Protein AF-T1D900-F1 (afdb_monomer)

pLDDT: mean 92.75, std 4.75, range [73.81, 98.75]

Mean predicted aligned error: 6.77 Å

Sequence (323 aa):
EARSYVREQLISLSLGFILYETSRKAETRSGSEVVVAVIKDQWFIDYSRQDWKEESHALVDRMTFYPEYLKRIFHDAIDWLRQRPCARKRGLGTKLPMDSGWVIESLSDSTIYPAVYTNSPQLRDIFNAFGSLNFDLVDSIFSDSAYVVEAGLQNTVLEAKRQWNYWYGVDLRLTTSPHISNHLSFYIMNHAALFSGHKLPVSISISGTVTSRGAKIGKSKGNVVSLLNVVQRYSADIYRLFVAVGADIVTDLDWNEDDVGTNSRKIDQFMQVLDSFSPDDGKLTYIEEWFVSSFFSRLRSFISEMDQYGIRQAYISIFHEVL

Organism: NCBI:txid410659

Solvent-accessible surface area (backbone atoms only — not comparable to full-atom values): 1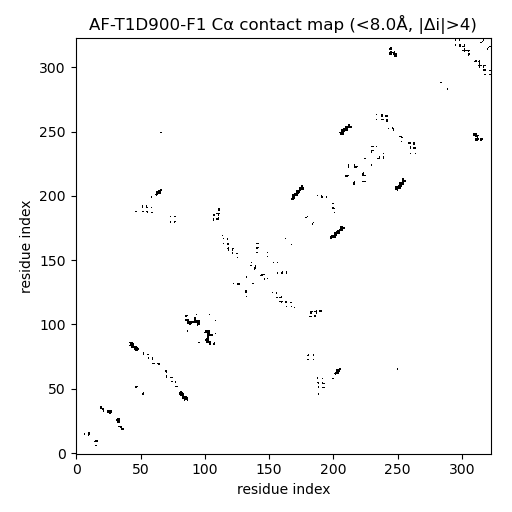8440 Å² total; per-residue (Å²): 110,71,69,60,53,54,52,52,52,30,43,75,70,67,75,46,79,92,80,75,72,66,96,59,97,47,64,44,100,87,72,44,79,61,78,71,77,90,72,82,90,71,51,61,47,66,53,55,45,63,72,57,46,53,46,28,47,60,47,54,73,72,34,47,44,41,60,62,74,48,52,62,54,50,52,51,38,49,69,70,39,43,73,38,77,35,45,35,81,73,82,86,65,56,58,33,90,92,45,73,77,26,26,37,31,81,67,62,72,62,40,64,52,70,61,50,64,47,25,45,68,39,54,47,52,51,25,72,73,65,78,46,80,58,65,66,59,55,44,26,46,75,65,77,46,91,62,92,65,58,84,93,44,43,68,46,51,52,49,28,29,50,32,34,65,71,65,49,28,48,63,71,46,77,48,49,71,89,36,48,81,42,47,49,44,45,23,47,39,54,38,47,76,73,43,59,79,69,52,35,66,39,27,42,34,40,35,37,54,71,28,37,78,87,34,81,58,35,77,93,71,71,53,62,79,54,67,70,58,46,33,75,74,60,36,62,64,46,50,50,49,41,49,33,57,59,27,34,58,66,40,59,32,67,48,52,73,69,59,43,54,52,53,43,53,53,51,54,52,50,49,52,51,58,74,70,58,75,94,74,93,66,82,74,49,73,69,52,50,50,47,53,53,50,49,54,52,27,50,54,48,22,54,58,25,48,79,69,56,31,39,18,61,15,38,41,41,52,53,61,71,71,97

Foldseek 3Di:
DVVVVVVVVCVVVVVDDDDDADPDFDADPVGHTDGDDDDPPFDWDFLVDPVLLVLLLVLLVQACEVVRVCSVVLNVLSNPDGIDRQWDQDDDACADPVHNSTHGDDLNVQQPCVLCVLQVVLQVVVCVVPVDDDPVLVCCLAPVDDDDDDPVNPVSSVSSNVSSVPPAQAAEAEEADVCSSTNVSSNSSVCSVRHDDSNRHHYYYHFAEEAEPPHRDDPVVVRDDDPVVVCVVQNPVLVVLQVLQQDFGHYYGYDDVVSSVVSSVLVVVVVVCVVPDDDDPDDDDPVRVVLVVQQVVLCVVLVVCVVVSVSNRSCCSNRVVND

Secondary structure (DSSP, 8-state):
-HHHHHHHHHHHTTS-------SS--B-TTSPBP-----TT--EEETT-HHHHHHHHHHHHHSEEESTTHHHHHHHHHHH--EEE-EESSSSSPEETTEEEEEE-TTTSSSSTHHHHHHHHHHHHHHHHHSS--HHHHHHHHS-------GGGHHHHHHHHHHHHHH-S-S-EEEEGGGIIIIIHHHHHHHHHH--GGGS--EEEEEPPEEETTEE--GGGT-PPPHHHHHHHH-HHHHHHHHHHH--TTSPEEE-HHHHHHHHHHHHHHHHHHHH-----SPPPHHHHHHHHHHHHHHHHHHHHHHTT-HHHHHIIIIIS--

Structure (mmCIF, N/CA/C/O backbone):
data_AF-T1D900-F1
#
_entry.id   AF-T1D900-F1
#
loop_
_atom_site.group_PDB
_atom_site.id
_atom_site.type_symbol
_atom_site.label_atom_id
_atom_site.label_alt_id
_atom_site.label_comp_id
_atom_site.label_asym_id
_atom_site.label_entity_id
_atom_site.label_seq_id
_atom_site.pdbx_PDB_ins_code
_atom_site.Cartn_x
_atom_site.Cartn_y
_atom_site.Cartn_z
_atom_site.occupancy
_atom_site.B_iso_or_equiv
_atom_site.auth_seq_id
_atom_site.auth_comp_id
_atom_site.auth_asym_id
_atom_site.auth_atom_id
_atom_site.pdbx_PDB_model_num
ATOM 1 N N . GLU A 1 1 ? -36.547 15.684 4.087 1.00 75.00 1 GLU A N 1
ATOM 2 C CA . GLU A 1 1 ? -37.007 16.208 5.394 1.00 75.00 1 GLU A CA 1
ATOM 3 C C . GLU A 1 1 ? -38.340 15.610 5.846 1.00 75.00 1 GLU A C 1
ATOM 5 O O . GLU A 1 1 ? -38.328 14.882 6.830 1.00 75.00 1 GLU A O 1
ATOM 10 N N . ALA A 1 2 ? -39.448 15.777 5.108 1.00 90.19 2 ALA A N 1
ATOM 11 C CA . ALA A 1 2 ? -40.766 15.242 5.505 1.00 90.19 2 ALA A CA 1
ATOM 12 C C . ALA A 1 2 ? -40.778 13.731 5.832 1.00 90.19 2 ALA A C 1
ATOM 14 O O . ALA A 1 2 ? -41.377 13.310 6.816 1.00 90.19 2 ALA A O 1
ATOM 15 N N . ARG A 1 3 ? -40.052 12.908 5.059 1.00 90.94 3 ARG A N 1
ATOM 16 C CA . ARG A 1 3 ? -39.929 11.460 5.315 1.00 90.94 3 ARG A CA 1
ATOM 17 C C . ARG A 1 3 ? -39.317 11.142 6.686 1.00 90.94 3 ARG A C 1
ATOM 19 O O . ARG A 1 3 ? -39.789 10.229 7.355 1.00 90.94 3 ARG A O 1
ATOM 26 N N . SER A 1 4 ? -38.272 11.866 7.090 1.00 89.69 4 SER A N 1
ATOM 27 C CA . SER A 1 4 ? -37.604 11.654 8.381 1.00 89.69 4 SER A CA 1
ATOM 28 C C . SER A 1 4 ? -38.506 12.078 9.537 1.00 89.69 4 SER A C 1
ATOM 30 O O . SER A 1 4 ? -38.641 11.331 10.501 1.00 89.69 4 SER A O 1
ATOM 32 N N . TYR A 1 5 ? -39.197 13.212 9.380 1.00 93.56 5 TYR A N 1
ATOM 33 C CA . TYR A 1 5 ? -40.149 13.726 10.364 1.00 93.56 5 TYR A CA 1
ATOM 34 C C . TYR A 1 5 ? -41.317 12.760 10.609 1.00 93.56 5 TYR A C 1
ATOM 36 O O . TYR A 1 5 ? -41.594 12.394 11.748 1.00 93.56 5 TYR A O 1
ATOM 44 N N . VAL A 1 6 ? -41.956 12.270 9.540 1.00 95.00 6 VAL A N 1
ATOM 45 C CA . VAL A 1 6 ? -43.062 11.300 9.648 1.00 95.00 6 VAL A CA 1
ATOM 46 C C . VAL A 1 6 ? -42.588 9.989 10.278 1.00 95.00 6 VAL A C 1
ATOM 48 O O . VAL A 1 6 ? -43.275 9.439 11.134 1.00 95.00 6 VAL A O 1
ATOM 51 N N . ARG A 1 7 ? -41.397 9.497 9.908 1.00 93.19 7 ARG A N 1
ATOM 52 C CA . ARG A 1 7 ? -40.797 8.305 10.531 1.00 93.19 7 ARG A CA 1
ATOM 53 C C . ARG A 1 7 ? -40.658 8.482 12.045 1.00 93.19 7 ARG A C 1
ATOM 55 O O . ARG A 1 7 ? -41.025 7.583 12.793 1.00 93.19 7 ARG A O 1
ATOM 62 N N . GLU A 1 8 ? -40.118 9.614 12.487 1.00 94.31 8 GLU A N 1
ATOM 63 C CA . GLU A 1 8 ? -39.902 9.901 13.910 1.00 94.31 8 GLU A CA 1
ATOM 64 C C . GLU A 1 8 ? -41.217 10.046 14.680 1.00 94.31 8 GLU A C 1
ATOM 66 O O . GLU A 1 8 ? -41.329 9.496 15.774 1.00 94.31 8 GLU A O 1
ATOM 71 N N . GLN A 1 9 ? -42.237 10.677 14.089 1.00 95.69 9 GLN A N 1
ATOM 72 C CA . GLN A 1 9 ? -43.580 10.734 14.674 1.00 95.69 9 GLN A CA 1
ATOM 73 C C . GLN A 1 9 ? -44.230 9.352 14.817 1.00 95.69 9 GLN A C 1
ATOM 75 O O . GLN A 1 9 ? -44.820 9.053 15.851 1.00 95.69 9 GLN A O 1
ATOM 80 N N . LEU A 1 10 ? -44.129 8.491 13.800 1.00 96.06 10 LEU A N 1
ATOM 81 C CA . LEU A 1 10 ? -44.707 7.144 13.864 1.00 96.06 10 LEU A CA 1
ATOM 82 C C . LEU A 1 10 ? -44.052 6.294 14.960 1.00 96.06 10 LEU A C 1
ATOM 84 O O . LEU A 1 10 ? -44.751 5.564 15.660 1.00 96.06 10 LEU A O 1
ATOM 88 N N . ILE A 1 11 ? -42.732 6.409 15.130 1.00 94.81 11 ILE A N 1
ATOM 89 C CA . ILE A 1 11 ? -41.999 5.708 16.191 1.00 94.81 11 ILE A CA 1
ATOM 90 C C . ILE A 1 11 ? -42.386 6.258 17.571 1.00 94.81 11 ILE A C 1
ATOM 92 O O . ILE A 1 11 ? -42.663 5.470 18.473 1.00 94.81 11 ILE A O 1
ATOM 96 N N . SER A 1 12 ? -42.445 7.584 17.751 1.00 95.25 12 SER A N 1
ATOM 97 C CA . SER A 1 12 ? -42.758 8.190 19.056 1.00 95.25 12 SER A CA 1
ATOM 98 C C . SER A 1 12 ? -44.187 7.902 19.521 1.00 95.25 12 SER A C 1
ATOM 100 O O . SER A 1 12 ? -44.417 7.698 20.711 1.00 95.25 12 SER A O 1
ATOM 102 N N . LEU A 1 13 ? -45.135 7.805 18.586 1.00 96.75 13 LEU A N 1
ATOM 103 C CA . LEU A 1 13 ? -46.521 7.414 18.854 1.00 96.75 13 LEU A CA 1
ATOM 104 C C . LEU A 1 13 ? -46.714 5.895 18.984 1.00 96.75 13 LEU A C 1
ATOM 106 O O . LEU A 1 13 ? -47.842 5.447 19.168 1.00 96.75 13 LEU A O 1
ATOM 110 N N . SER A 1 14 ? -45.648 5.092 18.883 1.00 94.56 14 SER A N 1
ATOM 111 C CA . SER A 1 14 ? -45.721 3.620 18.860 1.00 94.56 14 SER A CA 1
ATOM 112 C C . SER A 1 14 ? -46.627 3.059 17.748 1.00 94.56 14 SER A C 1
ATOM 114 O O . SER A 1 14 ? -47.147 1.951 17.859 1.00 94.56 14 SER A O 1
ATOM 116 N N . LEU A 1 15 ? -46.806 3.814 16.659 1.00 95.88 15 LEU A N 1
ATOM 117 C CA . LEU A 1 15 ? -47.575 3.424 15.468 1.00 95.88 15 LEU A CA 1
ATOM 118 C C . LEU A 1 15 ? -46.700 2.767 14.390 1.00 95.88 15 LEU A C 1
ATOM 120 O O . LEU A 1 15 ? -47.203 2.315 13.363 1.00 95.88 15 LEU A O 1
ATOM 124 N N . GLY A 1 16 ? -45.388 2.712 14.610 1.00 92.25 16 GLY A N 1
ATOM 125 C CA . GLY A 1 16 ? -44.434 2.035 13.745 1.00 92.25 16 GLY A CA 1
ATOM 126 C C . GLY A 1 16 ? -43.182 1.619 14.507 1.00 92.25 16 GLY A C 1
ATOM 127 O O . GLY A 1 16 ? -42.881 2.133 15.582 1.00 92.25 16 GLY A O 1
ATOM 128 N N . PHE A 1 17 ? -42.433 0.688 13.928 1.00 92.06 17 PHE A N 1
ATOM 129 C CA . PHE A 1 17 ? -41.140 0.246 14.439 1.00 92.06 17 PHE A CA 1
ATOM 130 C C . PHE A 1 17 ? -40.141 0.119 13.287 1.00 92.06 17 PHE A C 1
ATOM 132 O O . PHE A 1 17 ? -40.520 0.078 12.115 1.00 92.06 17 PHE A O 1
ATOM 139 N N . ILE A 1 18 ? -38.851 0.079 13.617 1.00 90.00 18 ILE A N 1
ATOM 140 C CA . ILE A 1 18 ? -37.798 -0.103 12.619 1.00 90.00 18 ILE A CA 1
ATOM 141 C C . ILE A 1 18 ? -37.623 -1.599 12.365 1.00 90.00 18 ILE A C 1
ATOM 143 O O . ILE A 1 18 ? -37.197 -2.339 13.250 1.00 90.00 18 ILE A O 1
ATOM 147 N N . LEU A 1 19 ? -37.930 -2.026 11.142 1.00 90.38 19 LEU A N 1
ATOM 148 C CA . LEU A 1 19 ? -37.567 -3.340 10.630 1.00 90.38 19 LEU A CA 1
ATOM 149 C C . LEU A 1 19 ? -36.280 -3.210 9.816 1.00 90.38 19 LEU A C 1
ATOM 151 O O . LEU A 1 19 ? -36.221 -2.433 8.861 1.00 90.38 19 LEU A O 1
ATOM 155 N N . TYR A 1 20 ? -35.258 -3.971 10.193 1.00 89.31 20 TYR A N 1
ATOM 156 C CA . TYR A 1 20 ? -34.030 -4.067 9.417 1.00 89.31 20 TYR A CA 1
ATOM 157 C C . TYR A 1 20 ? -34.096 -5.284 8.503 1.00 89.31 20 TYR A C 1
ATOM 159 O O . TYR A 1 20 ? -34.378 -6.386 8.961 1.00 89.31 20 TYR A O 1
ATOM 167 N N . GLU A 1 21 ? -33.792 -5.075 7.228 1.00 88.69 21 GLU A N 1
ATOM 168 C CA . GLU A 1 21 ? -33.750 -6.126 6.219 1.00 88.69 21 GLU A CA 1
ATOM 169 C C . GLU A 1 21 ? -32.535 -5.907 5.319 1.00 88.69 21 GLU A C 1
ATOM 171 O O . GLU A 1 21 ? -32.074 -4.778 5.107 1.00 88.69 21 GLU A O 1
ATOM 176 N N . THR A 1 22 ? -31.993 -7.001 4.804 1.00 85.50 22 THR A N 1
ATOM 177 C CA . THR A 1 22 ? -30.945 -6.966 3.795 1.00 85.50 22 THR A CA 1
ATOM 178 C C . THR A 1 22 ? -31.474 -6.316 2.515 1.00 85.50 22 THR A C 1
ATOM 180 O O . THR A 1 22 ? -32.571 -6.594 2.043 1.00 85.50 22 THR A O 1
ATOM 183 N N . SER A 1 23 ? -30.683 -5.436 1.897 1.00 86.06 23 SER A N 1
ATOM 184 C CA . SER A 1 23 ? -31.080 -4.824 0.617 1.00 86.06 23 SER A CA 1
ATOM 185 C C . SER A 1 23 ? -31.101 -5.831 -0.538 1.00 86.06 23 SER A C 1
ATOM 187 O O . SER A 1 23 ? -31.666 -5.555 -1.596 1.00 86.06 23 SER A O 1
ATOM 189 N N . ARG A 1 24 ? -30.443 -6.981 -0.353 1.00 87.94 24 ARG A N 1
ATOM 190 C CA . ARG A 1 24 ? -30.333 -8.088 -1.302 1.00 87.94 24 ARG A CA 1
ATOM 191 C C . ARG A 1 24 ? -30.238 -9.382 -0.505 1.00 87.94 24 ARG A C 1
ATOM 193 O O . ARG A 1 24 ? -29.511 -9.412 0.486 1.00 87.94 24 ARG A O 1
ATOM 200 N N . LYS A 1 25 ? -30.865 -10.452 -0.998 1.00 87.50 25 LYS A N 1
ATOM 201 C CA . LYS A 1 25 ? -30.631 -11.799 -0.465 1.00 87.50 25 LYS A CA 1
ATOM 202 C C . LYS A 1 25 ? -29.145 -12.133 -0.579 1.00 87.50 25 LYS A C 1
ATOM 204 O O . LYS A 1 25 ? -28.559 -11.979 -1.653 1.00 87.50 25 LYS A O 1
ATOM 209 N N . ALA A 1 26 ? -28.547 -12.547 0.527 1.00 85.25 26 ALA A N 1
ATOM 210 C CA . ALA A 1 26 ? -27.139 -12.896 0.606 1.00 85.25 26 ALA A CA 1
ATOM 211 C C . ALA A 1 26 ? -26.969 -14.198 1.386 1.00 85.25 26 ALA A C 1
ATOM 213 O O . ALA A 1 26 ? -27.758 -14.511 2.275 1.00 85.25 26 ALA A O 1
ATOM 214 N N . GLU A 1 27 ? -25.914 -14.935 1.059 1.00 90.69 27 GLU A N 1
ATOM 215 C CA . GLU A 1 27 ? -25.553 -16.182 1.723 1.00 90.69 27 GLU A CA 1
ATOM 216 C C . GLU A 1 27 ? -24.164 -16.051 2.348 1.00 90.69 27 GLU A C 1
ATOM 218 O O . GLU A 1 27 ? -23.270 -15.377 1.823 1.00 90.69 27 GLU A O 1
ATOM 223 N N . THR A 1 28 ? -23.973 -16.686 3.500 1.00 84.00 28 THR A N 1
ATOM 224 C CA . THR A 1 28 ? -22.664 -16.804 4.134 1.00 84.00 28 THR A CA 1
ATOM 225 C C . THR A 1 28 ? -21.772 -17.742 3.324 1.00 84.00 28 THR A C 1
ATOM 227 O O . THR A 1 28 ? -22.222 -18.525 2.490 1.00 84.00 28 THR A O 1
ATOM 230 N N . ARG A 1 29 ? -20.470 -17.749 3.629 1.00 75.62 29 ARG A N 1
ATOM 231 C CA . ARG A 1 29 ? -19.520 -18.686 3.009 1.00 75.62 29 ARG A CA 1
ATOM 232 C C . ARG A 1 29 ? -19.877 -20.166 3.239 1.00 75.62 29 ARG A C 1
ATOM 234 O O . ARG A 1 29 ? -19.403 -21.012 2.490 1.00 75.62 29 ARG A O 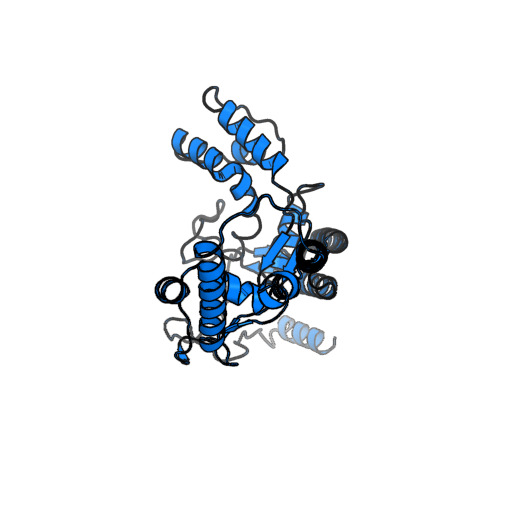1
ATOM 241 N N . SER A 1 30 ? -20.680 -20.475 4.260 1.00 83.94 30 SER A N 1
ATOM 242 C CA . SER A 1 30 ? -21.179 -21.823 4.557 1.00 83.94 30 SER A CA 1
ATOM 243 C C . SER A 1 30 ? -22.549 -22.127 3.933 1.00 83.94 30 SER A C 1
ATOM 245 O O . SER A 1 30 ? -23.106 -23.179 4.228 1.00 83.94 30 SER A O 1
ATOM 247 N N . GLY A 1 31 ? -23.101 -21.228 3.109 1.00 88.81 31 GLY A N 1
ATOM 248 C CA . GLY A 1 31 ? -24.393 -21.405 2.433 1.00 88.81 31 GLY A CA 1
ATOM 249 C C . GLY A 1 31 ? -25.621 -21.089 3.293 1.00 88.81 31 GLY A C 1
ATOM 250 O O . GLY A 1 31 ? -26.726 -21.483 2.944 1.00 88.81 31 GLY A O 1
ATOM 251 N N . SER A 1 32 ? -25.456 -20.420 4.438 1.00 90.69 32 SER A N 1
ATOM 252 C CA . SER A 1 32 ? -26.588 -20.009 5.284 1.00 90.69 32 SER A CA 1
ATOM 253 C C . SER A 1 32 ? -27.125 -18.647 4.849 1.00 90.69 32 SER A C 1
ATOM 255 O O . SER A 1 32 ? -26.337 -17.780 4.480 1.00 90.69 32 SER A O 1
ATOM 257 N N . GLU A 1 33 ? -28.434 -18.422 4.952 1.00 91.12 33 GLU A N 1
ATOM 258 C CA . GLU A 1 33 ? -29.037 -17.114 4.670 1.00 91.12 33 GLU A CA 1
ATOM 259 C C . GLU A 1 33 ? -28.513 -16.033 5.633 1.00 91.12 33 GLU A C 1
ATOM 261 O O . GLU A 1 33 ? -28.368 -16.253 6.840 1.00 91.12 33 GLU A O 1
ATOM 266 N N . VAL A 1 34 ? -28.197 -14.857 5.089 1.00 89.56 34 VAL A N 1
ATOM 267 C CA . VAL A 1 34 ? -27.776 -13.689 5.864 1.00 89.56 34 VAL A CA 1
ATOM 268 C C . VAL A 1 34 ? -29.012 -12.928 6.327 1.00 89.56 34 VAL A C 1
ATOM 270 O O . VAL A 1 34 ? -29.758 -12.397 5.512 1.00 89.56 34 VAL A O 1
ATOM 273 N N . VAL A 1 35 ? -29.175 -12.814 7.643 1.00 89.06 35 VAL A N 1
ATOM 274 C CA . VAL A 1 35 ? -30.222 -12.009 8.288 1.00 89.06 35 VAL A CA 1
ATOM 275 C C . VAL A 1 35 ? -29.614 -10.809 9.009 1.00 89.06 35 VAL A C 1
ATOM 277 O O . VAL A 1 35 ? -28.437 -10.827 9.386 1.00 89.06 35 VAL A O 1
ATOM 280 N N . VAL A 1 36 ? -30.408 -9.759 9.231 1.00 86.62 36 VAL A N 1
ATOM 281 C CA . VAL A 1 36 ? -29.969 -8.608 10.029 1.00 86.62 36 VAL A CA 1
ATOM 282 C C . VAL A 1 36 ? -30.243 -8.867 11.508 1.00 86.62 36 VAL A C 1
ATOM 284 O O . VAL A 1 36 ? -31.364 -9.177 11.898 1.00 86.62 36 VAL A O 1
ATOM 287 N N . ALA A 1 37 ? -29.218 -8.708 12.342 1.00 82.38 37 ALA A N 1
ATOM 288 C CA . ALA A 1 37 ? -29.335 -8.798 13.791 1.00 82.38 37 ALA A CA 1
ATOM 289 C C . ALA A 1 37 ? -28.818 -7.514 14.443 1.00 82.38 37 ALA A C 1
ATOM 291 O O . ALA A 1 37 ? -27.751 -7.010 14.088 1.00 82.38 37 ALA A O 1
ATOM 292 N N . VAL A 1 38 ? -29.561 -7.007 15.428 1.00 82.19 38 VAL A N 1
ATOM 293 C CA . VAL A 1 38 ? -29.105 -5.910 16.287 1.00 82.19 38 VAL A CA 1
ATOM 294 C C . VAL A 1 38 ? -28.307 -6.517 17.433 1.00 82.19 38 VAL A C 1
ATOM 296 O O . VAL A 1 38 ? -28.854 -7.209 18.291 1.00 82.19 38 VAL A O 1
ATOM 299 N N . ILE A 1 39 ? -27.000 -6.278 17.429 1.00 81.81 39 ILE A N 1
ATOM 300 C CA . ILE A 1 39 ? -26.093 -6.762 18.468 1.00 81.81 39 ILE A CA 1
ATOM 301 C C . ILE A 1 39 ? -25.988 -5.687 19.551 1.00 81.81 39 ILE A C 1
ATOM 303 O O . ILE A 1 39 ? -25.681 -4.534 19.254 1.00 81.81 39 ILE A O 1
ATOM 307 N N . LYS A 1 40 ? -26.239 -6.071 20.806 1.00 81.50 40 LYS A N 1
ATOM 308 C CA . LYS A 1 40 ? -25.949 -5.224 21.968 1.00 81.50 40 LYS A CA 1
ATOM 309 C C . LYS A 1 40 ? -24.443 -5.248 22.249 1.00 81.50 40 LYS A C 1
ATOM 311 O O . LYS A 1 40 ? -23.796 -6.269 22.026 1.00 81.50 40 LYS A O 1
ATOM 316 N N . ASP A 1 41 ? -23.904 -4.120 22.703 1.00 87.56 41 ASP A N 1
ATOM 317 C CA . ASP A 1 41 ? -22.511 -3.988 23.158 1.00 87.56 41 ASP A CA 1
ATOM 318 C C . ASP A 1 41 ? -21.440 -4.203 22.066 1.00 87.56 41 ASP A C 1
ATOM 320 O O . ASP A 1 41 ? -20.315 -4.617 22.344 1.00 87.56 41 ASP A O 1
ATOM 324 N N . GLN A 1 42 ? -21.772 -3.931 20.798 1.00 93.25 42 GLN A N 1
ATOM 325 C CA . GLN A 1 42 ? -20.793 -3.930 19.707 1.00 93.25 42 GLN A CA 1
ATOM 326 C C . GLN A 1 42 ? -19.803 -2.768 19.873 1.00 93.25 42 GLN A C 1
ATOM 328 O O . GLN A 1 42 ? -20.204 -1.614 19.984 1.00 93.25 42 GLN A O 1
ATOM 333 N N . TRP A 1 43 ? -18.505 -3.069 19.801 1.00 95.94 43 TRP A N 1
ATOM 334 C CA . TRP A 1 43 ? -17.447 -2.058 19.766 1.00 95.94 43 TRP A CA 1
ATOM 335 C C . TRP A 1 43 ? -17.325 -1.418 18.379 1.00 95.94 43 TRP A C 1
ATOM 337 O O . TRP A 1 43 ? -17.317 -2.126 17.360 1.00 95.94 43 TRP A O 1
ATOM 347 N N . PHE A 1 44 ? -17.196 -0.092 18.344 1.00 96.00 44 PHE A N 1
ATOM 348 C CA . PHE A 1 44 ? -17.031 0.697 17.125 1.00 96.00 44 PHE A CA 1
ATOM 349 C C . PHE A 1 44 ? -15.803 1.601 17.217 1.00 96.00 44 PHE A C 1
ATOM 351 O O . PHE A 1 44 ? -15.507 2.137 18.282 1.00 96.00 44 PHE A O 1
ATOM 358 N N . ILE A 1 45 ? -15.142 1.824 16.080 1.00 97.56 45 ILE A N 1
ATOM 359 C CA . ILE A 1 45 ? -14.320 3.022 15.880 1.00 97.56 45 ILE A CA 1
ATOM 360 C C . ILE A 1 45 ? -15.238 4.098 15.301 1.00 97.56 45 ILE A C 1
ATOM 362 O O . ILE A 1 45 ? -15.916 3.864 14.294 1.00 97.56 45 ILE A O 1
AT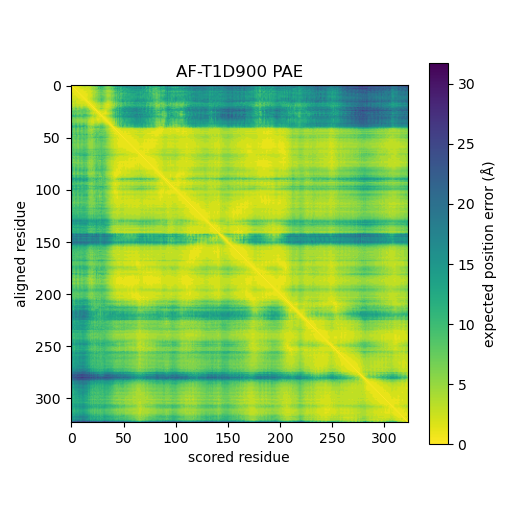OM 366 N N . ASP A 1 46 ? -15.292 5.259 15.953 1.00 97.50 46 ASP A N 1
ATOM 367 C CA . ASP A 1 46 ? -16.163 6.358 15.547 1.00 97.50 46 ASP A CA 1
ATOM 368 C C . ASP A 1 46 ? -15.465 7.330 14.589 1.00 97.50 46 ASP A C 1
ATOM 370 O O . ASP A 1 46 ? -15.020 8.411 14.972 1.00 97.50 46 ASP A O 1
ATOM 374 N N . TYR A 1 47 ? -15.425 6.961 13.308 1.00 98.06 47 TYR A N 1
ATOM 375 C CA . TYR A 1 47 ? -14.946 7.842 12.240 1.00 98.06 47 TYR A CA 1
ATOM 376 C C . TYR A 1 47 ? -15.915 8.989 11.909 1.00 98.06 47 TYR A C 1
ATOM 378 O O . TYR A 1 47 ? -15.660 9.747 10.979 1.00 98.06 47 TYR A O 1
ATOM 386 N N . SER A 1 48 ? -17.051 9.129 12.608 1.00 97.19 48 SER A N 1
ATOM 387 C CA . SER A 1 48 ? -17.994 10.227 12.348 1.00 97.19 48 SER A CA 1
ATOM 388 C C . SER A 1 48 ? -17.594 11.551 13.003 1.00 97.19 48 SER A C 1
ATOM 390 O O . SER A 1 48 ? -18.167 12.581 12.647 1.00 97.19 48 SER A O 1
ATOM 392 N N . ARG A 1 49 ? -16.620 11.514 13.921 1.00 97.62 49 ARG A N 1
ATOM 393 C CA . ARG A 1 49 ? -16.081 12.660 14.656 1.00 97.62 49 ARG A CA 1
ATOM 394 C C . ARG A 1 49 ? -15.549 13.750 13.727 1.00 97.62 49 ARG A C 1
ATOM 396 O O . ARG A 1 49 ? -14.692 13.491 12.888 1.00 97.62 49 ARG A O 1
ATOM 403 N N . GLN A 1 50 ? -16.068 14.964 13.897 1.00 97.69 50 GLN A N 1
ATOM 404 C CA . GLN A 1 50 ? -15.801 16.082 12.995 1.00 97.69 50 GLN A CA 1
ATOM 405 C C . GLN A 1 50 ? -14.351 16.579 13.084 1.00 97.69 50 GLN A C 1
ATOM 407 O O . GLN A 1 50 ? -13.716 16.768 12.054 1.00 97.69 50 GLN A O 1
ATOM 412 N N . ASP A 1 51 ? -13.813 16.688 14.300 1.00 97.31 51 ASP A N 1
ATOM 413 C CA . ASP A 1 51 ? -12.410 17.031 14.561 1.00 97.31 51 ASP A CA 1
ATOM 414 C C . ASP A 1 51 ? -11.453 16.058 13.859 1.00 97.31 51 ASP A C 1
ATOM 416 O O . ASP A 1 51 ? -10.523 16.459 13.163 1.00 97.31 51 ASP A O 1
ATOM 420 N N . TRP A 1 52 ? -11.753 14.762 13.942 1.00 97.56 52 TRP A N 1
ATOM 421 C CA . TRP A 1 52 ? -10.936 13.734 13.309 1.00 97.56 52 TRP A CA 1
ATOM 422 C C . TRP A 1 52 ? -11.024 13.764 11.772 1.00 97.56 52 TRP A C 1
ATOM 424 O O . TRP A 1 52 ? -10.027 13.549 11.073 1.00 97.56 52 TRP A O 1
ATOM 434 N N . LYS A 1 53 ? -12.205 14.052 11.212 1.00 98.44 53 LYS A N 1
ATOM 435 C CA . LYS A 1 53 ? -12.359 14.244 9.761 1.00 98.44 53 LYS A CA 1
ATOM 436 C C . LYS A 1 53 ? -11.556 15.439 9.267 1.00 98.44 53 LYS A C 1
ATOM 438 O O . LYS A 1 53 ? -10.887 15.320 8.247 1.00 98.44 53 LYS A O 1
ATOM 443 N N . GLU A 1 54 ? -11.575 16.550 9.996 1.00 98.50 54 GLU A N 1
ATOM 444 C CA . GLU A 1 54 ? -10.815 17.758 9.655 1.00 98.50 54 GLU A CA 1
ATOM 445 C C . GLU A 1 54 ? -9.307 17.485 9.608 1.00 98.50 54 GLU A C 1
ATOM 447 O O . GLU A 1 54 ? -8.660 17.806 8.609 1.00 98.50 54 GLU A O 1
ATOM 452 N N . GLU A 1 55 ? -8.758 16.803 10.616 1.00 98.31 55 GLU A N 1
ATOM 453 C CA . GLU A 1 55 ? -7.352 16.369 10.615 1.00 98.31 55 GLU A CA 1
ATOM 454 C C . GLU A 1 55 ? -7.035 15.434 9.440 1.00 98.31 55 GLU A C 1
ATOM 456 O O . GLU A 1 55 ? -5.988 15.547 8.799 1.00 98.31 55 GLU A O 1
ATOM 461 N N . SER A 1 56 ? -7.963 14.534 9.113 1.00 98.56 56 SER A N 1
ATOM 462 C CA . SER A 1 56 ? -7.802 13.583 8.010 1.00 98.56 56 SER A CA 1
ATOM 463 C C . SER A 1 56 ? -7.837 14.266 6.641 1.00 98.56 56 SER A C 1
ATOM 465 O O . SER A 1 56 ? -7.050 13.910 5.767 1.00 98.56 56 SER A O 1
ATOM 467 N N . HIS A 1 57 ? -8.696 15.268 6.444 1.00 98.75 57 HIS A N 1
ATOM 468 C CA . HIS A 1 57 ? -8.706 16.081 5.226 1.00 98.75 57 HIS A CA 1
ATOM 469 C C . HIS A 1 57 ? -7.424 16.903 5.094 1.00 98.75 57 HIS A C 1
ATOM 471 O O . HIS A 1 57 ? -6.806 16.887 4.034 1.00 98.75 57 HIS A O 1
ATOM 477 N N . ALA A 1 58 ? -6.965 17.523 6.185 1.00 98.56 58 ALA A N 1
ATOM 478 C CA . ALA A 1 58 ? -5.703 18.257 6.193 1.00 98.56 58 ALA A CA 1
ATOM 479 C C . ALA A 1 58 ? -4.495 17.357 5.879 1.00 98.56 58 ALA A C 1
ATOM 481 O O . ALA A 1 58 ? -3.511 17.829 5.305 1.00 98.56 58 ALA A O 1
ATOM 482 N N . LEU A 1 59 ? -4.550 16.072 6.247 1.00 98.62 59 LEU A N 1
ATOM 483 C CA . LEU A 1 59 ? -3.565 15.075 5.834 1.00 98.62 59 LEU A CA 1
ATOM 484 C C . LEU A 1 59 ? -3.679 14.761 4.334 1.00 98.62 59 LEU A C 1
ATOM 486 O O . LEU A 1 59 ? -2.670 14.820 3.635 1.00 98.62 59 LEU A O 1
ATOM 490 N N . VAL A 1 60 ? -4.885 14.491 3.822 1.00 98.62 60 VAL A N 1
ATOM 491 C CA . VAL A 1 60 ? -5.120 14.245 2.384 1.00 98.62 60 VAL A CA 1
ATOM 492 C C . VAL A 1 60 ? -4.602 15.400 1.523 1.00 98.62 60 VAL A C 1
ATOM 494 O O . VAL A 1 60 ? -3.951 15.154 0.510 1.00 98.62 60 VAL A O 1
ATOM 497 N N . ASP A 1 61 ? -4.803 16.648 1.937 1.00 98.44 61 ASP A N 1
ATOM 498 C CA . ASP A 1 61 ? -4.333 17.821 1.190 1.00 98.44 61 ASP A CA 1
ATOM 499 C C . ASP A 1 61 ? -2.801 17.876 1.050 1.00 98.44 61 ASP A C 1
ATOM 501 O O . ASP A 1 61 ? -2.287 18.379 0.048 1.00 98.44 61 ASP A O 1
ATOM 505 N N . ARG A 1 62 ? -2.063 17.337 2.031 1.00 97.38 62 ARG A N 1
ATOM 506 C CA . ARG A 1 62 ? -0.588 17.286 2.036 1.00 97.38 62 ARG A CA 1
ATOM 507 C C . ARG A 1 62 ? -0.027 16.078 1.292 1.00 97.38 62 ARG A C 1
ATOM 509 O O . ARG A 1 62 ? 1.135 16.103 0.893 1.00 97.38 62 ARG A O 1
ATOM 516 N N . MET A 1 63 ? -0.820 15.021 1.147 1.00 98.19 63 MET A N 1
ATOM 517 C CA . MET A 1 63 ? -0.403 13.790 0.488 1.00 98.19 63 MET A CA 1
ATOM 518 C C . MET A 1 63 ? -0.394 13.931 -1.038 1.00 98.19 63 MET A C 1
ATOM 520 O O . MET A 1 63 ? -1.166 14.686 -1.640 1.00 98.19 63 MET A O 1
ATOM 524 N N . THR A 1 64 ? 0.452 13.125 -1.676 1.00 96.69 64 THR A N 1
ATOM 525 C CA . THR A 1 64 ? 0.456 12.948 -3.135 1.00 96.69 64 THR A CA 1
ATOM 526 C C . THR A 1 64 ? -0.317 11.687 -3.514 1.00 96.69 64 THR A C 1
ATOM 528 O O . THR A 1 64 ? -0.176 10.648 -2.864 1.00 96.69 64 THR A O 1
ATOM 531 N N . PHE A 1 65 ? -1.135 11.751 -4.566 1.00 95.75 65 PHE A N 1
ATOM 532 C CA . PHE A 1 65 ? -1.925 10.606 -5.016 1.00 95.75 65 PHE A CA 1
ATOM 533 C C . PHE A 1 65 ? -1.632 10.265 -6.468 1.00 95.75 65 PHE A C 1
ATOM 535 O O . PHE A 1 65 ? -1.574 11.137 -7.330 1.00 95.75 65 PHE A O 1
ATOM 542 N N . TYR A 1 66 ? -1.524 8.970 -6.749 1.00 92.00 66 TYR A N 1
ATOM 543 C CA . TYR A 1 66 ? -1.311 8.462 -8.096 1.00 92.00 66 TYR A CA 1
ATOM 544 C C . TYR A 1 66 ? -2.443 7.503 -8.475 1.00 92.00 66 TYR A C 1
ATOM 546 O O . TYR A 1 66 ? -2.539 6.417 -7.897 1.00 92.00 66 TYR A O 1
ATOM 554 N N . PRO A 1 67 ? -3.308 7.866 -9.439 1.00 90.69 67 PRO A N 1
ATOM 555 C CA . PRO A 1 67 ? -3.421 9.170 -10.121 1.00 90.69 67 PRO A CA 1
ATOM 556 C C . PRO A 1 67 ? -4.018 10.302 -9.250 1.00 90.69 67 PRO A C 1
ATOM 558 O O . PRO A 1 67 ? -4.779 10.046 -8.319 1.00 90.69 67 PRO A O 1
ATOM 561 N N . GLU A 1 68 ? -3.751 11.566 -9.609 1.00 92.75 68 GLU A N 1
ATOM 562 C CA . GLU A 1 68 ? -4.103 12.752 -8.792 1.00 92.75 68 GLU A CA 1
ATOM 563 C C . GLU A 1 68 ? -5.610 12.892 -8.510 1.00 92.75 68 GLU A C 1
ATOM 565 O O . GLU A 1 68 ? -6.011 13.358 -7.443 1.00 92.75 68 GLU A O 1
ATOM 570 N N . TYR A 1 69 ? -6.482 12.430 -9.419 1.00 93.75 69 TYR A N 1
ATOM 571 C CA . TYR A 1 69 ? -7.937 12.521 -9.226 1.00 93.75 69 TYR A CA 1
ATOM 572 C C . TYR A 1 69 ? -8.432 11.767 -7.979 1.00 93.75 69 TYR A C 1
ATOM 574 O O . TYR A 1 69 ? -9.530 12.047 -7.488 1.00 93.75 69 TYR A O 1
ATOM 582 N N . LEU A 1 70 ? -7.645 10.815 -7.463 1.00 95.88 70 LEU A N 1
ATOM 583 C CA . LEU A 1 70 ? -7.974 10.056 -6.260 1.00 95.88 70 LEU A CA 1
ATOM 584 C C . LEU A 1 70 ? -8.086 10.940 -5.022 1.00 95.88 70 LEU A C 1
ATOM 586 O O . LEU A 1 70 ? -8.856 10.590 -4.131 1.00 95.88 70 LEU A O 1
ATOM 590 N N . LYS A 1 71 ? -7.379 12.076 -4.966 1.00 97.81 71 LYS A N 1
ATOM 591 C CA . LYS A 1 71 ? -7.425 12.995 -3.821 1.00 97.81 71 LYS A CA 1
ATOM 592 C C . LYS A 1 71 ? -8.869 13.349 -3.457 1.00 97.81 71 LYS A C 1
ATOM 594 O O . LYS A 1 71 ? -9.294 13.132 -2.326 1.00 97.81 71 LYS A O 1
ATOM 599 N N . ARG A 1 72 ? -9.674 13.759 -4.447 1.00 97.88 72 ARG A N 1
ATOM 600 C CA . ARG A 1 72 ? -11.105 14.058 -4.248 1.00 97.88 72 ARG A CA 1
ATOM 601 C C . ARG A 1 72 ? -11.897 12.845 -3.755 1.00 97.88 72 ARG A C 1
ATOM 603 O O . ARG A 1 72 ? -12.712 12.980 -2.853 1.00 97.88 72 ARG A O 1
ATOM 610 N N . ILE A 1 73 ? -11.623 11.661 -4.304 1.00 97.88 73 ILE A N 1
ATOM 611 C CA . ILE A 1 73 ? -12.297 10.418 -3.897 1.00 97.88 73 ILE A CA 1
ATOM 612 C C . ILE A 1 73 ? -11.994 10.089 -2.429 1.00 97.88 73 ILE A C 1
ATOM 614 O O . ILE A 1 73 ? -12.863 9.576 -1.727 1.00 97.88 73 ILE A O 1
ATOM 618 N N . PHE A 1 74 ? -10.789 10.395 -1.943 1.00 98.44 74 PHE A N 1
ATOM 619 C CA . PHE A 1 74 ? -10.442 10.223 -0.534 1.00 98.44 74 PHE A CA 1
ATOM 620 C C . PHE A 1 74 ? -11.181 11.195 0.387 1.00 98.44 74 PHE A C 1
ATOM 622 O O . PHE A 1 74 ? -11.643 10.749 1.437 1.00 98.44 74 PHE A O 1
ATOM 629 N N . HIS A 1 75 ? -11.359 12.465 -0.005 1.00 98.62 75 HIS A N 1
ATOM 630 C CA . HIS A 1 75 ? -12.234 13.384 0.738 1.00 98.62 75 HIS A CA 1
ATOM 631 C C . HIS A 1 75 ? -13.656 12.825 0.821 1.00 98.62 75 HIS A C 1
ATOM 633 O O . HIS A 1 75 ? -14.165 12.642 1.926 1.00 98.62 75 HIS A O 1
ATOM 639 N N . ASP A 1 76 ? -14.238 12.441 -0.320 1.00 98.31 76 ASP A N 1
ATOM 640 C CA . ASP A 1 76 ? -15.584 11.866 -0.358 1.00 98.31 76 ASP A CA 1
ATOM 641 C C . ASP A 1 76 ? -15.669 10.637 0.564 1.00 98.31 76 ASP A C 1
ATOM 643 O O . ASP A 1 76 ? -16.563 10.528 1.402 1.00 98.31 76 ASP A O 1
ATOM 647 N N . ALA A 1 77 ? -14.715 9.708 0.461 1.00 97.88 77 ALA A N 1
ATOM 648 C CA . ALA A 1 77 ? -14.698 8.506 1.285 1.00 97.88 77 ALA A CA 1
ATOM 649 C C . ALA A 1 77 ? -14.683 8.835 2.787 1.00 97.88 77 ALA A C 1
ATOM 651 O O . ALA A 1 77 ? -15.480 8.260 3.528 1.00 97.88 77 ALA A O 1
ATOM 652 N N . ILE A 1 78 ? -13.843 9.778 3.229 1.00 98.44 78 ILE A N 1
ATOM 653 C CA . ILE A 1 78 ? -13.780 10.237 4.627 1.00 98.44 78 ILE A CA 1
ATOM 654 C C . ILE A 1 78 ? -15.118 10.854 5.066 1.00 98.44 78 ILE A C 1
ATOM 656 O O . ILE A 1 78 ? -15.613 10.539 6.153 1.00 98.44 78 ILE A O 1
ATOM 660 N N . ASP A 1 79 ? -15.770 11.654 4.223 1.00 98.06 79 ASP A N 1
ATOM 661 C CA . ASP A 1 79 ? -17.076 12.256 4.521 1.00 98.06 79 ASP A CA 1
ATOM 662 C C . ASP A 1 79 ? -18.179 11.213 4.720 1.00 98.06 79 ASP A C 1
ATOM 664 O O . ASP A 1 79 ? -19.009 11.333 5.634 1.00 98.06 79 ASP A O 1
ATOM 668 N N . TRP A 1 80 ? -18.149 10.144 3.924 1.00 96.81 80 TRP A N 1
ATOM 669 C CA . TRP A 1 80 ? -19.088 9.029 4.030 1.00 96.81 80 TRP A CA 1
ATOM 670 C C . TRP A 1 80 ? -18.861 8.152 5.267 1.00 96.81 80 TRP A C 1
ATOM 672 O O . TRP A 1 80 ? -19.806 7.499 5.725 1.00 96.81 80 TRP A O 1
ATOM 682 N N . LEU A 1 81 ? -17.651 8.131 5.836 1.00 96.69 81 LEU A N 1
ATOM 683 C CA . LEU A 1 81 ? -17.352 7.298 6.998 1.00 96.69 81 LEU A CA 1
ATOM 684 C C . LEU A 1 81 ? -18.122 7.735 8.252 1.00 96.69 81 LEU A C 1
ATOM 686 O O . LEU A 1 81 ? -18.318 8.917 8.553 1.00 96.69 81 LEU A O 1
ATOM 690 N N . ARG A 1 82 ? -18.568 6.720 8.995 1.00 95.44 82 ARG A N 1
ATOM 691 C CA . ARG A 1 82 ? -19.264 6.811 10.282 1.00 95.44 82 ARG A CA 1
ATOM 692 C C . ARG A 1 82 ? -18.704 5.729 11.213 1.00 95.44 82 ARG A C 1
ATOM 694 O O . ARG A 1 82 ? -17.603 5.228 11.007 1.00 95.44 82 ARG A O 1
ATOM 701 N N . GLN A 1 83 ? -19.476 5.326 12.212 1.00 95.50 83 GLN A N 1
ATOM 702 C CA . GLN A 1 83 ? -19.127 4.245 13.126 1.00 95.50 83 GLN A CA 1
ATOM 703 C C . GLN A 1 83 ? -18.888 2.925 12.375 1.00 95.50 83 GLN A C 1
ATOM 705 O O . GLN A 1 83 ? -19.764 2.412 11.672 1.00 95.50 83 GLN A O 1
ATOM 710 N N . ARG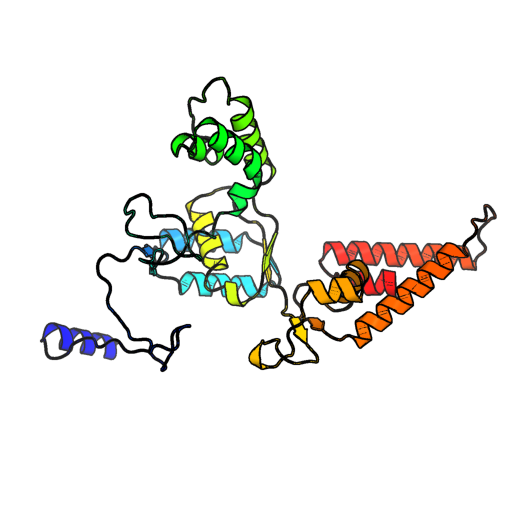 A 1 84 ? -17.695 2.353 12.546 1.00 95.06 84 ARG A N 1
ATOM 711 C CA . ARG A 1 84 ? -17.291 1.072 11.956 1.00 95.06 84 ARG A CA 1
ATOM 712 C C . ARG A 1 84 ? -17.209 0.008 13.053 1.00 95.06 84 ARG A C 1
ATOM 714 O O . ARG A 1 84 ? -16.407 0.178 13.969 1.00 95.06 84 ARG A O 1
ATOM 721 N N . PRO A 1 85 ? -17.966 -1.106 12.968 1.00 94.88 85 PRO A N 1
ATOM 722 C CA . PRO A 1 85 ? -17.797 -2.226 13.890 1.00 94.88 85 PRO A CA 1
ATOM 723 C C . PRO A 1 85 ? -16.366 -2.771 13.815 1.00 94.88 85 PRO A C 1
ATOM 725 O O . PRO A 1 85 ? -15.998 -3.373 12.800 1.00 94.88 85 PRO A O 1
ATOM 728 N N . CYS A 1 86 ? -15.583 -2.598 14.879 1.00 95.56 86 CYS A N 1
ATOM 729 C CA . CYS A 1 86 ? -14.141 -2.878 14.887 1.00 95.56 86 CYS A CA 1
ATOM 730 C C . CYS A 1 86 ? -13.764 -4.213 15.542 1.00 95.56 86 CYS A C 1
ATOM 732 O O . CYS A 1 86 ? -12.602 -4.607 15.533 1.00 95.56 86 CYS A O 1
ATOM 734 N N . ALA A 1 87 ? -14.742 -4.944 16.080 1.00 95.94 87 ALA A N 1
ATOM 735 C CA . ALA A 1 87 ? -14.510 -6.247 16.690 1.00 95.94 87 ALA A CA 1
ATOM 736 C C . ALA A 1 87 ? -15.619 -7.257 16.353 1.00 95.94 87 ALA A C 1
ATOM 738 O O . ALA A 1 87 ? -16.717 -6.881 15.930 1.00 95.94 87 ALA A O 1
ATOM 739 N N . ARG A 1 88 ? -15.335 -8.552 16.510 1.00 93.19 88 ARG A N 1
ATOM 740 C CA . ARG A 1 88 ? -16.237 -9.692 16.271 1.00 93.19 88 ARG A CA 1
ATOM 741 C C . ARG A 1 88 ? -16.164 -10.689 17.430 1.00 93.19 88 ARG A C 1
ATOM 743 O O . ARG A 1 88 ? -15.157 -10.775 18.118 1.00 93.19 88 ARG A O 1
ATOM 750 N N . LYS A 1 89 ? -17.215 -11.493 17.617 1.00 90.44 89 LYS A N 1
ATOM 751 C CA . LYS A 1 89 ? -17.256 -12.564 18.637 1.00 90.44 89 LYS A CA 1
ATOM 752 C C . LYS A 1 89 ? -16.556 -13.869 18.219 1.00 90.44 89 LYS A C 1
ATOM 754 O O . LYS A 1 89 ? -16.410 -14.771 19.035 1.00 90.44 89 LYS A O 1
ATOM 759 N N . ARG A 1 90 ? -16.192 -14.018 16.941 1.00 87.88 90 ARG A N 1
ATOM 760 C CA . ARG A 1 90 ? -15.577 -15.227 16.366 1.00 87.88 90 ARG A CA 1
ATOM 761 C C . ARG A 1 90 ? -14.565 -14.833 15.292 1.00 87.88 90 ARG A C 1
ATOM 763 O O . ARG A 1 90 ? -14.740 -13.798 14.653 1.00 87.88 90 ARG A O 1
ATOM 770 N N . GLY A 1 91 ? -13.585 -15.701 15.051 1.00 89.00 91 GLY A N 1
ATOM 771 C CA . GLY A 1 91 ? -12.537 -15.510 14.047 1.00 89.00 91 GLY A CA 1
ATOM 772 C C . GLY A 1 91 ? -11.138 -15.546 14.657 1.00 89.00 91 GLY A C 1
ATOM 773 O O . GLY A 1 91 ? -10.987 -15.598 15.875 1.00 89.00 91 GLY A O 1
ATOM 774 N N . LEU A 1 92 ? -10.127 -15.546 13.789 1.00 92.69 92 LEU A N 1
ATOM 775 C CA . LEU A 1 92 ? -8.734 -15.339 14.181 1.00 92.69 92 LEU A CA 1
ATOM 776 C C . LEU A 1 92 ? -8.452 -13.836 14.252 1.00 92.69 92 LEU A C 1
ATOM 778 O O . LEU A 1 92 ? -8.986 -13.081 13.442 1.00 92.69 92 LEU A O 1
ATOM 782 N N . GLY A 1 93 ? -7.611 -13.427 15.196 1.00 94.38 93 GLY A N 1
ATOM 783 C CA . GLY A 1 93 ? -7.193 -12.039 15.370 1.00 94.38 93 GLY A CA 1
ATOM 784 C C . GLY A 1 93 ? -6.759 -11.755 16.805 1.00 94.38 93 GLY A C 1
ATOM 785 O O . GLY A 1 93 ? -6.733 -12.651 17.655 1.00 94.38 93 GLY A O 1
ATOM 786 N N . THR A 1 94 ? -6.441 -10.494 17.075 1.00 94.44 94 THR A N 1
ATOM 787 C CA . THR A 1 94 ? -6.049 -10.025 18.408 1.00 94.44 94 THR A CA 1
ATOM 788 C C . THR A 1 94 ? -7.286 -9.786 19.269 1.00 94.44 94 THR A C 1
ATOM 790 O O . THR A 1 94 ? -8.249 -9.165 18.822 1.00 94.44 94 THR A O 1
ATOM 793 N N . LYS A 1 95 ? -7.286 -10.278 20.513 1.00 95.62 95 LYS A N 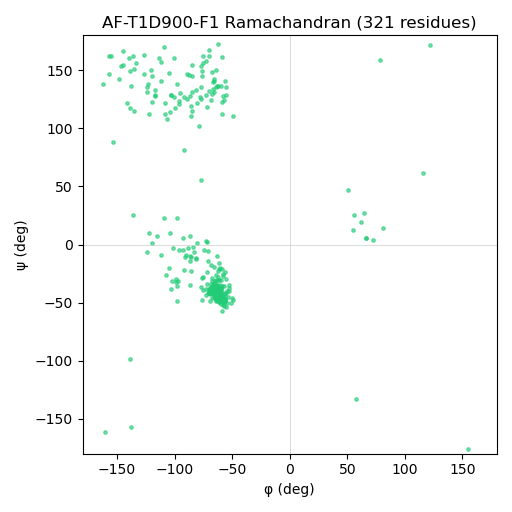1
ATOM 794 C CA . LYS A 1 95 ? -8.374 -9.996 21.461 1.00 95.62 95 LYS A CA 1
ATOM 795 C C . LYS A 1 95 ? -8.401 -8.513 21.813 1.00 95.62 95 LYS A C 1
ATOM 797 O O . LYS A 1 95 ? -7.350 -7.898 21.972 1.00 95.62 95 LYS A O 1
ATOM 802 N N . LEU A 1 96 ? -9.595 -7.956 21.973 1.00 95.50 96 LEU A N 1
ATOM 803 C CA . LEU A 1 96 ? -9.744 -6.574 22.401 1.00 95.50 96 LEU A CA 1
ATOM 804 C C . LEU A 1 96 ? -9.269 -6.439 23.869 1.00 95.50 96 LEU A C 1
ATOM 806 O O . LEU A 1 96 ? -9.788 -7.165 24.720 1.00 95.50 96 LEU A O 1
ATOM 810 N N . PRO A 1 97 ? -8.305 -5.553 24.198 1.00 91.50 97 PRO A N 1
ATOM 811 C CA . PRO A 1 97 ? -7.670 -5.542 25.522 1.00 91.50 97 PRO A CA 1
ATOM 812 C C . PRO A 1 97 ? -8.635 -5.305 26.689 1.00 91.50 97 PRO A C 1
ATOM 814 O O . PRO A 1 97 ? -8.500 -5.929 27.738 1.00 91.50 97 PRO A O 1
ATOM 817 N N . MET A 1 98 ? -9.631 -4.438 26.495 1.00 92.88 98 MET A N 1
ATOM 818 C CA . MET A 1 98 ? -10.641 -4.114 27.507 1.00 92.88 98 MET A CA 1
ATOM 819 C C . MET A 1 98 ? -11.835 -5.079 27.532 1.00 92.88 98 MET A C 1
ATOM 821 O O . MET A 1 98 ? -12.636 -5.025 28.460 1.00 92.88 98 MET A O 1
ATOM 825 N N . ASP A 1 99 ? -11.971 -5.964 26.539 1.00 94.69 99 ASP A N 1
ATOM 826 C CA . ASP A 1 99 ? -13.053 -6.951 26.480 1.00 94.69 99 ASP A CA 1
ATOM 827 C C . ASP A 1 99 ? -12.621 -8.188 25.676 1.00 94.69 99 ASP A C 1
ATOM 829 O O . ASP A 1 99 ? -12.838 -8.313 24.467 1.00 94.69 99 ASP A O 1
ATOM 833 N N . SER A 1 100 ? -12.016 -9.146 26.383 1.00 93.56 100 SER A N 1
ATOM 834 C CA . SER A 1 100 ? -11.457 -10.373 25.797 1.00 93.56 100 SER A CA 1
ATOM 835 C C . SER A 1 100 ? -12.487 -11.296 25.126 1.00 93.56 100 SER A C 1
ATOM 837 O O . SER A 1 100 ? -12.099 -12.251 24.442 1.00 93.56 100 SER A O 1
ATOM 839 N N . GLY A 1 101 ? -13.788 -11.021 25.300 1.00 94.00 101 GLY A N 1
ATOM 840 C CA . GLY A 1 101 ? -14.878 -11.687 24.591 1.00 94.00 101 GLY A CA 1
ATOM 841 C C . GLY A 1 101 ? -15.023 -11.237 23.135 1.00 94.00 101 GLY A C 1
ATOM 842 O O . GLY A 1 101 ? -15.862 -11.787 22.417 1.00 94.00 101 GLY A O 1
ATOM 843 N N . TRP A 1 102 ? -14.240 -10.249 22.696 1.00 95.94 102 TRP A N 1
ATOM 844 C CA . TRP A 1 102 ? -14.184 -9.770 21.322 1.00 95.94 102 TRP A CA 1
ATOM 845 C C . TRP A 1 102 ? -12.784 -9.907 20.725 1.00 95.94 102 TRP A C 1
ATOM 847 O O . TRP A 1 102 ? -11.765 -9.809 21.404 1.00 95.94 102 TRP A O 1
ATOM 857 N N . VAL A 1 103 ? -12.756 -10.096 19.412 1.00 96.94 103 VAL A N 1
ATOM 858 C CA . VAL A 1 103 ? -11.557 -10.166 18.577 1.00 96.94 103 VAL A CA 1
ATOM 859 C C . VAL A 1 103 ? -11.606 -9.003 17.595 1.00 96.94 103 VAL A C 1
ATOM 861 O O . VAL A 1 103 ? -12.630 -8.813 16.937 1.00 96.94 103 VAL A O 1
ATOM 864 N N . ILE A 1 104 ? -10.539 -8.213 17.511 1.00 97.56 104 ILE A N 1
ATOM 865 C CA . ILE A 1 104 ? -10.424 -7.087 16.577 1.00 97.56 104 ILE A CA 1
ATOM 866 C C . ILE A 1 104 ? -10.555 -7.619 15.145 1.00 97.56 104 ILE A C 1
ATOM 868 O O . ILE A 1 104 ? -10.029 -8.678 14.807 1.00 97.56 104 ILE A O 1
ATOM 872 N N .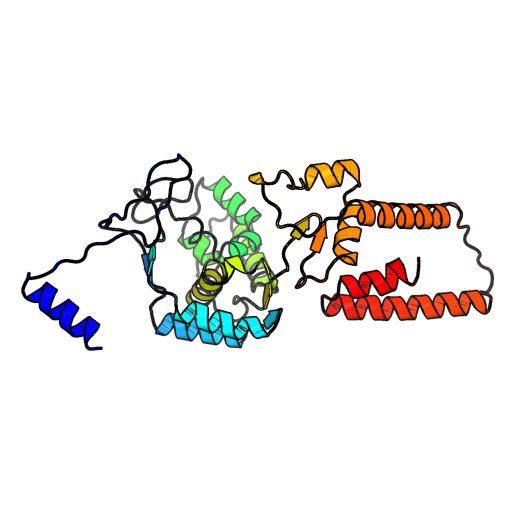 GLU A 1 105 ? -11.327 -6.924 14.315 1.00 95.06 105 GLU A N 1
ATOM 873 C CA . GLU A 1 105 ? -11.576 -7.339 12.936 1.00 95.06 105 GLU A CA 1
ATOM 874 C C . GLU A 1 105 ? -10.485 -6.867 11.971 1.00 95.06 105 GLU A C 1
ATOM 876 O O . GLU A 1 105 ? -9.854 -5.836 12.182 1.00 95.06 105 GLU A O 1
ATOM 881 N N . SER A 1 106 ? -10.327 -7.596 10.865 1.00 94.25 106 SER A N 1
ATOM 882 C CA . SER A 1 106 ? -9.165 -7.502 9.972 1.00 94.25 106 SER A CA 1
ATOM 883 C C . SER A 1 106 ? -8.929 -6.147 9.293 1.00 94.25 106 SER A C 1
ATOM 885 O O . SER A 1 106 ? -7.849 -5.914 8.762 1.00 94.25 106 SER A O 1
ATOM 887 N N . LEU A 1 107 ? -9.939 -5.277 9.182 1.00 95.31 107 LEU A N 1
ATOM 888 C CA . LEU A 1 107 ? -9.762 -3.932 8.611 1.00 95.31 107 LEU A CA 1
ATOM 889 C C . LEU A 1 107 ? -9.419 -2.884 9.682 1.00 95.31 107 LEU A C 1
ATOM 891 O O . LEU A 1 107 ? -9.034 -1.774 9.327 1.00 95.31 107 LEU A O 1
ATOM 895 N N . SER A 1 108 ? -9.538 -3.233 10.964 1.00 96.81 108 SER A N 1
ATOM 896 C CA . SER A 1 108 ? -9.280 -2.353 12.105 1.00 96.81 108 SER A CA 1
ATOM 897 C C . SER A 1 108 ? -7.890 -2.581 12.700 1.00 96.81 108 SER A C 1
ATOM 899 O O . SER A 1 108 ? -7.293 -1.634 13.197 1.00 96.81 108 SER A O 1
ATOM 901 N N . ASP A 1 109 ? -7.340 -3.798 12.613 1.00 96.44 109 ASP A N 1
ATOM 902 C CA . ASP A 1 109 ? -5.967 -4.119 13.046 1.00 96.44 109 ASP A CA 1
ATOM 903 C C . ASP A 1 109 ? -4.903 -3.914 11.948 1.00 96.44 109 ASP A C 1
ATOM 905 O O . ASP A 1 109 ? -3.708 -4.062 12.197 1.00 96.44 109 ASP A O 1
ATOM 909 N N . SER A 1 110 ? -5.313 -3.537 10.735 1.00 96.75 110 SER A N 1
ATOM 910 C CA . SER A 1 110 ? -4.436 -3.418 9.565 1.00 96.75 110 SER A CA 1
ATOM 911 C C . SER A 1 110 ? -4.178 -1.975 9.122 1.00 96.75 110 SER A C 1
ATOM 913 O O . SER A 1 110 ? -3.793 -1.735 7.979 1.00 96.75 110 SER A O 1
ATOM 915 N N . THR A 1 111 ? -4.337 -0.990 10.004 1.00 97.81 111 THR A N 1
ATOM 916 C CA . THR A 1 111 ? -4.267 0.437 9.635 1.00 97.81 111 THR A CA 1
ATOM 917 C C . THR A 1 111 ? -2.912 1.081 9.909 1.00 97.81 111 THR A C 1
ATOM 919 O O . THR A 1 111 ? -2.472 1.882 9.100 1.00 97.81 111 THR A O 1
ATOM 922 N N . ILE A 1 112 ? -2.211 0.711 10.983 1.00 97.31 112 ILE A N 1
ATOM 923 C CA . ILE A 1 112 ? -0.909 1.304 11.371 1.00 97.31 112 ILE A CA 1
ATOM 924 C C . ILE A 1 112 ? 0.223 0.275 11.473 1.00 97.31 112 ILE A C 1
ATOM 926 O O . ILE A 1 112 ? 1.321 0.577 11.927 1.00 97.31 112 ILE A O 1
ATOM 930 N N . TYR A 1 113 ? -0.016 -0.953 11.011 1.00 97.06 113 TYR A N 1
ATOM 931 C CA . TYR A 1 113 ? 0.976 -2.028 11.031 1.00 97.06 113 TYR A CA 1
ATOM 932 C C . TYR A 1 113 ? 2.308 -1.726 10.313 1.00 97.06 113 TYR A C 1
ATOM 934 O O . TYR A 1 113 ? 3.297 -2.357 10.692 1.00 97.06 113 TYR A O 1
ATOM 942 N N . PRO A 1 114 ? 2.418 -0.792 9.333 1.00 97.62 114 PRO A N 1
ATOM 943 C CA . PRO A 1 114 ? 3.728 -0.432 8.804 1.00 97.62 114 PRO A CA 1
ATOM 944 C C . PRO A 1 114 ? 4.674 0.094 9.892 1.00 97.62 114 PRO A C 1
ATOM 946 O O . PRO A 1 114 ? 5.883 -0.049 9.741 1.00 97.62 114 PRO A O 1
ATOM 949 N N . ALA A 1 115 ? 4.155 0.650 10.998 1.00 96.81 115 ALA A N 1
ATOM 950 C CA . ALA A 1 115 ? 4.974 1.100 12.127 1.00 96.81 115 ALA A CA 1
ATOM 951 C C . ALA A 1 115 ? 5.803 -0.046 12.698 1.00 96.81 115 ALA A C 1
ATOM 953 O O . ALA A 1 115 ? 7.006 0.094 12.914 1.00 96.81 115 ALA A O 1
ATOM 954 N N . VAL A 1 116 ? 5.168 -1.211 12.832 1.00 96.25 116 VAL A N 1
ATOM 955 C CA . VAL A 1 116 ? 5.784 -2.439 13.339 1.00 96.25 116 VAL A CA 1
ATOM 956 C C . VAL A 1 116 ? 6.845 -2.967 12.375 1.00 96.25 116 VAL A C 1
ATOM 958 O O . VAL A 1 116 ? 7.812 -3.576 12.821 1.00 96.25 116 VAL A O 1
ATOM 961 N N . TYR A 1 117 ? 6.730 -2.728 11.062 1.00 97.75 117 TYR A N 1
ATOM 962 C CA . TYR A 1 117 ? 7.772 -3.153 10.120 1.00 97.75 117 TYR A CA 1
ATOM 963 C C . TYR A 1 117 ? 9.127 -2.515 10.400 1.00 97.75 117 TYR A C 1
ATOM 965 O O . TYR A 1 117 ? 10.135 -3.202 10.244 1.00 97.75 117 TYR A O 1
ATOM 973 N N . THR A 1 118 ? 9.158 -1.264 10.868 1.00 97.81 118 THR A N 1
ATOM 974 C CA . THR A 1 118 ? 10.414 -0.546 11.115 1.00 97.81 118 THR A CA 1
ATOM 975 C C . THR A 1 118 ? 11.298 -1.259 12.139 1.00 97.81 118 THR A C 1
ATOM 977 O O . THR A 1 118 ? 12.509 -1.306 11.976 1.00 97.81 118 THR A O 1
ATOM 980 N N . ASN A 1 119 ? 10.705 -1.869 13.165 1.00 97.12 119 ASN A N 1
ATOM 981 C CA . ASN A 1 119 ? 11.427 -2.397 14.321 1.00 97.12 119 ASN A CA 1
ATOM 982 C C . ASN A 1 119 ? 10.939 -3.788 14.758 1.00 97.12 119 ASN A C 1
ATOM 984 O O . ASN A 1 119 ? 11.097 -4.191 15.912 1.00 97.12 119 ASN A O 1
ATOM 988 N N . SER A 1 120 ? 10.359 -4.553 13.826 1.00 97.38 120 SER A N 1
ATOM 989 C CA . SER A 1 120 ? 9.835 -5.894 14.110 1.00 97.38 120 SER A CA 1
ATOM 990 C C . SER A 1 120 ? 10.865 -6.871 14.699 1.00 97.38 120 SER A C 1
ATOM 992 O O . SER A 1 120 ? 10.463 -7.650 15.569 1.00 97.38 120 SER A O 1
ATOM 994 N N . PRO A 1 121 ? 12.166 -6.854 14.319 1.00 97.19 121 PRO A N 1
ATOM 995 C CA . PRO A 1 121 ? 13.160 -7.693 14.984 1.00 97.19 121 PRO A CA 1
ATOM 996 C C . PRO A 1 121 ? 13.330 -7.316 16.459 1.00 97.19 121 PRO A C 1
ATOM 998 O O . PRO A 1 121 ? 13.275 -8.187 17.320 1.00 97.19 121 PRO A O 1
ATOM 1001 N N . GLN A 1 122 ? 13.430 -6.022 16.768 1.00 96.88 122 GLN A N 1
ATOM 1002 C CA . GLN A 1 122 ? 13.628 -5.538 18.135 1.00 96.88 122 GLN A CA 1
ATOM 1003 C C . GLN A 1 122 ? 12.405 -5.817 19.011 1.00 96.88 122 GLN A C 1
ATOM 1005 O O . GLN A 1 122 ? 12.547 -6.272 20.144 1.00 96.88 122 GLN A O 1
ATOM 1010 N N . LEU A 1 123 ? 11.194 -5.614 18.482 1.00 96.06 123 LEU A N 1
ATOM 1011 C CA . LEU A 1 123 ? 9.962 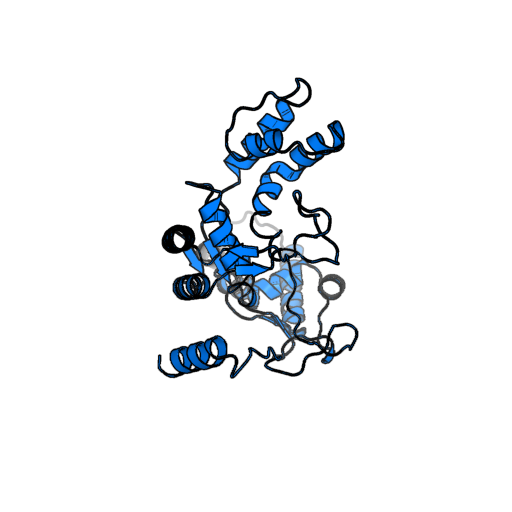-5.981 19.182 1.00 96.06 123 LEU A CA 1
ATOM 1012 C C . LEU A 1 123 ? 9.902 -7.490 19.457 1.00 96.06 123 LEU A C 1
ATOM 1014 O O . LEU A 1 123 ? 9.464 -7.906 20.527 1.00 96.06 123 LEU A O 1
ATOM 1018 N N . ARG A 1 124 ? 10.378 -8.326 18.529 1.00 96.19 124 ARG A N 1
ATOM 1019 C CA . ARG A 1 124 ? 10.467 -9.773 18.749 1.00 96.19 124 ARG A CA 1
ATOM 1020 C C . ARG A 1 124 ? 11.472 -10.124 19.841 1.00 96.19 124 ARG A C 1
ATOM 1022 O O . ARG A 1 124 ? 11.167 -10.982 20.662 1.00 96.19 124 ARG A O 1
ATOM 1029 N N . ASP A 1 125 ? 12.625 -9.469 19.880 1.00 95.06 125 ASP A N 1
ATOM 1030 C CA . ASP A 1 125 ? 13.640 -9.716 20.908 1.00 95.06 125 ASP A CA 1
ATOM 1031 C C . ASP A 1 125 ? 13.140 -9.320 22.303 1.00 95.06 125 ASP A C 1
ATOM 1033 O O . ASP A 1 125 ? 13.303 -10.084 23.255 1.00 95.06 125 ASP A O 1
ATOM 1037 N N . ILE A 1 126 ? 12.440 -8.186 22.415 1.00 93.38 126 ILE A N 1
ATOM 1038 C CA . ILE A 1 126 ? 11.769 -7.765 23.656 1.00 93.38 126 ILE A CA 1
ATOM 1039 C C . ILE A 1 126 ? 10.723 -8.808 24.074 1.00 93.38 126 ILE A C 1
ATOM 1041 O O . ILE A 1 126 ? 10.692 -9.227 25.231 1.00 93.38 126 ILE A O 1
ATOM 1045 N N . PHE A 1 127 ? 9.894 -9.274 23.134 1.00 94.38 127 PHE A N 1
ATOM 1046 C CA . PHE A 1 127 ? 8.908 -10.317 23.413 1.00 94.38 127 PHE A CA 1
ATOM 1047 C C . PHE A 1 127 ? 9.566 -11.628 23.862 1.00 94.38 127 PHE A C 1
ATOM 1049 O O . PHE A 1 127 ? 9.097 -12.247 24.810 1.00 94.38 127 PHE A O 1
ATOM 1056 N N . ASN A 1 128 ? 10.660 -12.049 23.227 1.00 94.25 128 ASN A N 1
ATOM 1057 C CA . ASN A 1 128 ? 11.381 -13.269 23.594 1.00 94.25 128 ASN A CA 1
ATOM 1058 C C . ASN A 1 128 ? 12.007 -13.176 24.993 1.00 94.25 128 ASN A C 1
ATOM 1060 O O . ASN A 1 128 ? 12.098 -14.191 25.680 1.00 94.25 128 ASN A O 1
ATOM 1064 N N . ALA A 1 129 ? 12.414 -11.978 25.421 1.00 90.81 129 ALA A N 1
ATOM 1065 C CA . ALA A 1 129 ? 12.973 -11.752 26.749 1.00 90.81 129 ALA A CA 1
ATOM 1066 C C . ALA A 1 129 ? 11.910 -11.820 27.864 1.00 90.81 129 ALA A C 1
ATOM 1068 O O . ALA A 1 129 ? 12.184 -12.370 28.928 1.00 90.81 129 ALA A O 1
ATOM 1069 N N . PHE A 1 130 ? 10.699 -11.302 27.625 1.00 87.69 130 PHE A N 1
ATOM 1070 C CA . PHE A 1 130 ? 9.664 -11.161 28.665 1.00 87.69 130 PHE A CA 1
ATOM 1071 C C . PHE A 1 130 ? 8.436 -12.063 28.507 1.00 87.69 130 PHE A C 1
ATOM 1073 O O . PHE A 1 130 ? 7.560 -12.075 29.372 1.00 87.69 130 PHE A O 1
ATOM 1080 N N . GLY A 1 131 ? 8.296 -12.755 27.378 1.00 89.75 131 GLY A N 1
ATOM 1081 C CA . GLY A 1 131 ? 7.070 -13.461 26.992 1.00 89.75 131 GLY A CA 1
ATOM 1082 C C . GLY A 1 131 ? 5.872 -12.541 26.715 1.00 89.75 131 GLY A C 1
ATOM 1083 O O . GLY A 1 131 ? 4.761 -13.028 26.508 1.00 89.75 131 GLY A O 1
ATOM 1084 N N . SER A 1 132 ? 6.063 -11.218 26.736 1.00 88.88 132 SER A N 1
ATOM 1085 C CA . SER A 1 132 ? 5.024 -10.216 26.495 1.00 88.88 132 SER A CA 1
ATOM 1086 C C . SER A 1 132 ? 5.628 -8.886 26.037 1.00 88.88 132 SER A C 1
ATOM 1088 O O . SER A 1 132 ? 6.821 -8.642 26.198 1.00 88.88 132 SER A O 1
ATOM 1090 N N . LEU A 1 133 ? 4.796 -8.025 25.446 1.00 89.88 133 LEU A N 1
ATOM 1091 C CA . LEU A 1 133 ? 5.145 -6.640 25.138 1.00 89.88 133 LEU A CA 1
ATOM 1092 C C . LEU A 1 133 ? 4.384 -5.723 26.095 1.00 89.88 133 LEU A C 1
ATOM 1094 O O . LEU A 1 133 ? 3.158 -5.642 26.032 1.00 89.88 133 LEU A O 1
ATOM 1098 N N . ASN A 1 134 ? 5.110 -5.058 26.994 1.00 89.38 134 ASN A N 1
ATOM 1099 C CA . ASN A 1 134 ? 4.539 -4.052 27.883 1.00 89.38 134 ASN A CA 1
ATOM 1100 C C . ASN A 1 134 ? 4.080 -2.828 27.066 1.00 89.38 134 ASN A C 1
ATOM 1102 O O . ASN A 1 134 ? 4.818 -2.350 26.205 1.00 89.38 134 ASN A O 1
ATOM 1106 N N . PHE A 1 135 ? 2.867 -2.336 27.336 1.00 88.50 135 PHE A N 1
ATOM 1107 C CA . PHE A 1 135 ? 2.268 -1.233 26.583 1.00 88.50 135 PHE A CA 1
ATOM 1108 C C . PHE A 1 135 ? 3.083 0.059 26.684 1.00 88.50 135 PHE A C 1
ATOM 1110 O O . PHE A 1 135 ? 3.387 0.645 25.654 1.00 88.50 135 PHE A O 1
ATOM 1117 N N . ASP A 1 136 ? 3.496 0.456 27.887 1.00 90.69 136 ASP A N 1
ATOM 1118 C CA . ASP A 1 136 ? 4.251 1.693 28.115 1.00 90.69 136 ASP A CA 1
ATOM 1119 C C . ASP A 1 136 ? 5.640 1.631 27.459 1.00 90.69 136 ASP A C 1
ATOM 1121 O O . ASP A 1 136 ? 6.121 2.614 26.896 1.00 90.69 136 ASP A O 1
ATOM 1125 N N . LEU A 1 137 ? 6.275 0.452 27.462 1.00 91.44 137 LEU A N 1
ATOM 1126 C CA . LEU A 1 137 ? 7.529 0.234 26.744 1.00 91.44 137 LEU A CA 1
ATOM 1127 C C . LEU A 1 137 ? 7.339 0.425 25.236 1.00 91.44 137 LEU A C 1
ATOM 1129 O O . LEU A 1 137 ? 8.142 1.110 24.601 1.00 91.44 137 LEU A O 1
ATOM 1133 N N . VAL A 1 138 ? 6.301 -0.188 24.662 1.00 92.38 138 VAL A N 1
ATOM 1134 C CA . VAL A 1 138 ? 5.993 -0.070 23.231 1.00 92.38 138 VAL A CA 1
ATOM 1135 C C . VAL A 1 138 ? 5.623 1.366 22.876 1.00 92.38 138 VAL A C 1
ATOM 1137 O O . VAL A 1 138 ? 6.132 1.881 21.885 1.00 92.38 138 VAL A O 1
ATOM 1140 N N . ASP A 1 139 ? 4.810 2.033 23.693 1.00 92.25 139 ASP A N 1
ATOM 1141 C CA . ASP A 1 139 ? 4.470 3.443 23.512 1.00 92.25 139 ASP A CA 1
ATOM 1142 C C . ASP A 1 139 ? 5.740 4.299 23.468 1.00 92.25 139 ASP A C 1
ATOM 1144 O O . ASP A 1 139 ? 5.945 5.033 22.506 1.00 92.25 139 ASP A O 1
ATOM 1148 N N . SER A 1 140 ? 6.679 4.087 24.396 1.00 92.75 140 SER A N 1
ATOM 1149 C CA . SER A 1 140 ? 7.954 4.817 24.420 1.00 92.75 140 SER A CA 1
ATOM 1150 C C . SER A 1 140 ? 8.784 4.684 23.145 1.00 92.75 140 SER A C 1
ATOM 1152 O O . SER A 1 140 ? 9.575 5.578 22.834 1.00 92.75 140 SER A O 1
ATOM 1154 N N . ILE A 1 141 ? 8.635 3.582 22.403 1.00 94.44 141 ILE A N 1
ATOM 1155 C CA . ILE A 1 141 ? 9.319 3.370 21.125 1.00 94.44 141 ILE A CA 1
ATOM 1156 C C . ILE A 1 141 ? 8.724 4.266 20.029 1.00 94.44 141 ILE A C 1
ATOM 1158 O O . ILE A 1 141 ? 9.468 4.719 19.160 1.00 94.44 141 ILE A O 1
ATOM 1162 N N . PHE A 1 142 ? 7.417 4.533 20.080 1.00 94.00 142 PHE A N 1
ATOM 1163 C CA . PHE A 1 142 ? 6.668 5.213 19.021 1.00 94.00 142 PHE A CA 1
ATOM 1164 C C . PHE A 1 142 ? 6.297 6.676 19.333 1.00 94.00 142 PHE A C 1
ATOM 1166 O O . PHE A 1 142 ? 6.049 7.429 18.392 1.00 94.00 142 PHE A O 1
ATOM 1173 N N . SER A 1 143 ? 6.282 7.097 20.603 1.00 84.94 143 SER A N 1
ATOM 1174 C CA . SER A 1 143 ? 5.791 8.415 21.051 1.00 84.94 143 SER A CA 1
ATOM 1175 C C . SER A 1 143 ? 6.864 9.326 21.674 1.00 84.94 143 SER A C 1
ATOM 1177 O O . SER A 1 143 ? 6.537 10.377 22.220 1.00 84.94 143 SER A O 1
ATOM 1179 N N . ASP A 1 144 ? 8.144 8.931 21.625 1.00 73.81 144 ASP A N 1
ATOM 1180 C CA . ASP A 1 144 ? 9.269 9.573 22.335 1.00 73.81 144 ASP A CA 1
ATOM 1181 C C . ASP A 1 144 ? 9.069 9.711 23.862 1.00 73.81 144 ASP A C 1
ATOM 1183 O O . ASP A 1 144 ? 9.858 10.376 24.542 1.00 73.81 144 ASP A O 1
ATOM 1187 N N . SER A 1 145 ? 8.062 9.042 24.438 1.00 81.56 145 SER A N 1
ATOM 1188 C CA . SER A 1 145 ? 7.805 9.071 25.875 1.00 81.56 145 SER A CA 1
ATOM 1189 C C . SER A 1 145 ? 8.956 8.435 26.671 1.00 81.56 145 SER A C 1
ATOM 1191 O O . SER A 1 145 ? 9.709 7.572 26.194 1.00 81.56 145 SER A O 1
ATOM 1193 N N . ALA A 1 146 ? 9.147 8.915 27.902 1.00 79.62 146 ALA A N 1
ATOM 1194 C CA . ALA A 1 146 ? 10.170 8.392 28.797 1.00 79.62 146 ALA A CA 1
ATOM 1195 C C . ALA A 1 146 ? 9.701 7.066 29.410 1.00 79.62 146 ALA A C 1
ATOM 1197 O O . ALA A 1 146 ? 8.643 7.006 30.030 1.00 79.62 146 ALA A O 1
ATOM 1198 N N . TYR A 1 147 ? 10.522 6.022 29.292 1.00 82.94 147 TYR A N 1
ATOM 1199 C CA . TYR A 1 147 ? 10.275 4.721 29.909 1.00 82.94 147 TYR A CA 1
ATOM 1200 C C . TYR A 1 147 ? 11.571 4.163 30.499 1.00 82.94 147 TYR A C 1
ATOM 1202 O O . TYR A 1 147 ? 12.634 4.242 29.877 1.00 82.94 147 TYR A O 1
ATOM 1210 N N . VAL A 1 148 ? 11.495 3.609 31.711 1.00 82.94 148 VAL A N 1
ATOM 1211 C CA . VAL A 1 148 ? 12.650 2.997 32.379 1.00 82.94 148 VAL A CA 1
ATOM 1212 C C . VAL A 1 148 ? 12.878 1.611 31.784 1.00 82.94 148 VAL A C 1
ATOM 1214 O O . VAL A 1 148 ? 12.172 0.658 32.098 1.00 82.94 148 VAL A O 1
ATOM 1217 N N . VAL A 1 149 ? 13.870 1.508 30.903 1.00 80.94 149 VAL A N 1
ATOM 1218 C CA . VAL A 1 149 ? 14.232 0.251 30.239 1.00 80.94 149 VAL A CA 1
ATOM 1219 C C . VAL A 1 149 ? 15.186 -0.553 31.121 1.00 80.94 149 VAL A C 1
ATOM 1221 O O . VAL A 1 149 ? 16.202 -0.032 31.589 1.00 80.94 149 VAL A O 1
ATOM 1224 N N . GLU A 1 150 ? 14.891 -1.840 31.305 1.00 81.94 150 GLU A N 1
ATOM 1225 C CA . GLU A 1 150 ? 15.790 -2.777 31.981 1.00 81.94 150 GLU A CA 1
ATOM 1226 C C . GLU A 1 150 ? 17.170 -2.817 31.308 1.00 81.94 150 GLU A C 1
ATOM 1228 O O . GLU A 1 150 ? 17.277 -2.803 30.080 1.00 81.94 150 GLU A O 1
ATOM 1233 N N . ALA A 1 151 ? 18.240 -2.898 32.107 1.00 79.00 151 ALA A N 1
ATOM 1234 C CA . ALA A 1 151 ? 19.619 -2.750 31.632 1.00 79.00 151 ALA A CA 1
ATOM 1235 C C . ALA A 1 151 ? 19.972 -3.670 30.443 1.00 79.00 151 ALA A C 1
ATOM 1237 O O . ALA A 1 151 ? 20.694 -3.254 29.541 1.00 79.00 151 ALA A O 1
ATOM 1238 N N . GLY A 1 152 ? 19.421 -4.889 30.401 1.00 82.94 152 GLY A N 1
ATOM 1239 C CA . GLY A 1 152 ? 19.667 -5.858 29.328 1.00 82.94 152 GLY A CA 1
ATOM 1240 C C . GLY A 1 152 ? 19.033 -5.522 27.971 1.00 82.94 152 GLY A C 1
ATOM 1241 O O . GLY A 1 152 ? 19.420 -6.115 26.969 1.00 82.94 152 GLY A O 1
ATOM 1242 N N . LEU A 1 153 ? 18.088 -4.577 27.907 1.00 86.81 153 LEU A N 1
ATOM 1243 C CA . LEU A 1 153 ? 17.325 -4.257 26.690 1.00 86.81 153 LEU A CA 1
ATOM 1244 C C . LEU A 1 153 ? 17.491 -2.818 26.209 1.00 86.81 153 LEU A C 1
ATOM 1246 O O . LEU A 1 153 ? 16.914 -2.449 25.187 1.00 86.81 153 LEU A O 1
ATOM 1250 N N . GLN A 1 154 ? 18.300 -2.012 26.898 1.00 90.38 154 GLN A N 1
ATOM 1251 C CA . GLN A 1 154 ? 18.525 -0.610 26.534 1.00 90.38 154 GLN A CA 1
ATOM 1252 C C . GLN A 1 154 ? 18.963 -0.457 25.075 1.00 90.38 154 GLN A C 1
ATOM 1254 O O . GLN A 1 154 ? 18.400 0.358 24.348 1.00 90.38 154 GLN A O 1
ATOM 1259 N N . ASN A 1 155 ? 19.896 -1.299 24.623 1.00 93.19 155 ASN A N 1
ATOM 1260 C CA . ASN A 1 155 ? 20.371 -1.285 23.240 1.00 93.19 155 ASN A CA 1
ATOM 1261 C C . ASN A 1 155 ? 19.270 -1.683 22.245 1.00 93.19 155 ASN A C 1
ATOM 1263 O O . ASN A 1 155 ? 19.117 -1.031 21.216 1.00 93.19 155 ASN A O 1
ATOM 1267 N N . THR A 1 156 ? 18.475 -2.710 22.560 1.00 94.75 156 THR A N 1
ATOM 1268 C CA . THR A 1 156 ? 17.368 -3.172 21.706 1.00 94.75 156 THR A CA 1
ATOM 1269 C C . THR A 1 156 ? 16.299 -2.095 21.546 1.00 94.75 156 THR A C 1
ATOM 1271 O O . THR A 1 156 ? 15.837 -1.839 20.436 1.00 94.75 156 THR A O 1
ATOM 1274 N N . VAL A 1 157 ? 15.932 -1.421 22.638 1.00 93.75 157 VAL A N 1
ATOM 1275 C CA . VAL A 1 157 ? 14.931 -0.345 22.626 1.00 93.75 157 VAL A CA 1
ATOM 1276 C C . VAL A 1 157 ? 15.461 0.896 21.911 1.00 93.75 157 VAL A C 1
ATOM 1278 O O . VAL A 1 157 ? 14.738 1.496 21.116 1.00 93.75 157 VAL A O 1
ATOM 1281 N N . LEU A 1 158 ? 16.723 1.269 22.139 1.00 93.75 158 LEU A N 1
ATOM 1282 C CA . LEU A 1 158 ? 17.351 2.392 21.441 1.00 93.75 158 LEU A CA 1
ATOM 1283 C C . LEU A 1 158 ? 17.403 2.148 19.928 1.00 93.75 158 LEU A C 1
ATOM 1285 O O . LEU A 1 158 ? 17.079 3.041 19.145 1.00 93.75 158 LEU A O 1
ATOM 1289 N N . GLU A 1 159 ? 17.749 0.929 19.518 1.00 96.50 159 GLU A N 1
ATOM 1290 C CA . GLU A 1 159 ? 17.734 0.541 18.113 1.00 96.50 159 GLU A CA 1
ATOM 1291 C C . GLU A 1 159 ? 16.311 0.558 17.537 1.00 96.50 159 GLU A C 1
ATOM 1293 O O . GLU A 1 159 ? 16.109 1.074 16.440 1.00 96.50 159 GLU A O 1
ATOM 1298 N N . ALA A 1 160 ? 15.305 0.087 18.281 1.00 96.50 160 ALA A N 1
ATOM 1299 C CA . ALA A 1 160 ? 13.906 0.140 17.851 1.00 96.50 160 ALA A CA 1
ATOM 1300 C C . ALA A 1 160 ? 13.431 1.580 17.593 1.00 96.50 160 ALA A C 1
ATOM 1302 O O . ALA A 1 160 ? 12.778 1.838 16.578 1.00 96.50 160 ALA A O 1
ATOM 1303 N N . LYS A 1 161 ? 13.799 2.518 18.479 1.00 95.69 161 LYS A N 1
ATOM 1304 C CA . LYS A 1 161 ? 13.531 3.956 18.318 1.00 95.69 161 LYS A CA 1
ATOM 1305 C C . LYS A 1 161 ? 14.267 4.529 17.112 1.00 95.69 161 LYS A C 1
ATOM 1307 O O . LYS A 1 161 ? 13.678 5.272 16.334 1.00 95.69 161 LYS A O 1
ATOM 1312 N N . ARG A 1 162 ? 15.540 4.167 16.917 1.00 96.19 162 ARG A N 1
ATOM 1313 C CA . ARG A 1 162 ? 16.335 4.610 15.761 1.00 96.19 162 ARG A CA 1
ATOM 1314 C C . ARG A 1 162 ? 15.708 4.161 14.443 1.00 96.19 162 ARG A C 1
ATOM 1316 O O . ARG A 1 162 ? 15.578 4.976 13.534 1.00 96.19 162 ARG A O 1
ATOM 1323 N N . GLN A 1 163 ? 15.299 2.897 14.351 1.00 97.75 163 GLN A N 1
ATOM 1324 C CA . GLN A 1 163 ? 14.659 2.346 13.157 1.00 97.75 163 GLN A CA 1
ATOM 1325 C C . GLN A 1 163 ? 13.303 3.004 12.878 1.00 97.75 163 GLN A C 1
ATOM 1327 O O . GLN A 1 163 ? 13.046 3.415 11.749 1.00 97.75 163 GLN A O 1
ATOM 1332 N N . TRP A 1 164 ? 12.466 3.175 13.905 1.00 96.38 164 TRP A N 1
ATOM 1333 C CA . TRP A 1 164 ? 11.211 3.925 13.806 1.00 96.38 164 TRP A CA 1
ATOM 1334 C C . TRP A 1 164 ? 11.438 5.356 13.305 1.00 96.38 164 TRP A C 1
ATOM 1336 O O . TRP A 1 164 ? 10.778 5.818 12.368 1.00 96.38 164 TRP A O 1
ATOM 1346 N N . ASN A 1 165 ? 12.398 6.061 13.905 1.00 95.44 165 ASN A N 1
ATOM 1347 C CA . ASN A 1 165 ? 12.683 7.448 13.571 1.00 95.44 165 ASN A CA 1
ATOM 1348 C C . ASN A 1 165 ? 13.238 7.608 12.155 1.00 95.44 165 ASN A C 1
ATOM 1350 O O . ASN A 1 165 ? 12.854 8.559 11.480 1.00 95.44 165 ASN A O 1
ATOM 1354 N N . TYR A 1 166 ? 14.049 6.658 11.691 1.00 96.38 166 TYR A N 1
ATOM 1355 C CA . TYR A 1 166 ? 14.630 6.676 10.353 1.00 96.38 166 TYR A CA 1
ATOM 1356 C C . TYR A 1 166 ? 13.636 6.282 9.249 1.00 96.38 166 TYR A C 1
ATOM 1358 O O . TYR A 1 166 ? 13.550 6.978 8.245 1.00 96.38 166 TYR A O 1
ATOM 1366 N N . TRP A 1 167 ? 12.891 5.183 9.419 1.00 97.44 167 TRP A N 1
ATOM 1367 C CA . TRP A 1 167 ? 12.086 4.603 8.334 1.00 97.44 167 TRP A CA 1
ATOM 1368 C C . TRP A 1 167 ? 10.644 5.098 8.260 1.00 97.44 167 TRP A C 1
ATOM 1370 O O . TRP A 1 167 ? 10.001 4.911 7.230 1.00 97.44 167 TRP A O 1
ATOM 1380 N N . TYR A 1 168 ? 10.082 5.625 9.352 1.00 97.44 168 TYR A N 1
ATOM 1381 C CA . TYR A 1 168 ? 8.648 5.901 9.383 1.00 97.44 168 TYR A CA 1
ATOM 1382 C C . TYR A 1 168 ? 8.259 7.291 8.894 1.00 97.44 168 TYR A C 1
ATOM 1384 O O . TYR A 1 168 ? 8.955 8.269 9.167 1.00 97.44 168 TYR A O 1
ATOM 1392 N N . GLY A 1 169 ? 7.077 7.339 8.277 1.00 95.19 169 GLY A N 1
ATOM 1393 C CA . GLY A 1 169 ? 6.654 8.381 7.343 1.00 95.19 169 GLY A CA 1
ATOM 1394 C C . GLY A 1 169 ? 6.455 7.763 5.965 1.00 95.19 169 GLY A C 1
ATOM 1395 O O . GLY A 1 169 ? 7.209 8.061 5.055 1.00 95.19 169 GLY A O 1
ATOM 1396 N N . VAL A 1 170 ? 5.517 6.810 5.846 1.00 98.06 170 VAL A N 1
ATOM 1397 C CA . VAL A 1 170 ? 5.400 5.911 4.679 1.00 98.06 170 VAL A CA 1
ATOM 1398 C C . VAL A 1 170 ? 5.427 6.697 3.363 1.00 98.06 170 VAL A C 1
ATOM 1400 O O . VAL A 1 170 ? 4.455 7.388 3.044 1.00 98.06 170 VAL A O 1
ATOM 1403 N N . ASP A 1 171 ? 6.513 6.544 2.597 1.00 97.44 171 ASP A N 1
ATOM 1404 C CA . ASP A 1 171 ? 6.743 7.297 1.359 1.00 97.44 171 ASP A CA 1
ATOM 1405 C C . ASP A 1 171 ? 5.691 6.980 0.299 1.00 97.44 171 ASP A C 1
ATOM 1407 O O . ASP A 1 171 ? 5.093 7.878 -0.292 1.00 97.44 171 ASP A O 1
ATOM 1411 N N . LEU A 1 172 ? 5.437 5.687 0.083 1.00 95.62 172 LEU A N 1
ATOM 1412 C CA . LEU A 1 172 ? 4.499 5.196 -0.917 1.00 95.62 172 LEU A CA 1
ATOM 1413 C C . LEU A 1 172 ? 3.716 3.993 -0.401 1.00 95.62 172 LEU A C 1
ATOM 1415 O O . LEU A 1 172 ? 4.266 2.935 -0.087 1.00 95.62 172 LEU A O 1
ATOM 1419 N N . ARG A 1 173 ? 2.392 4.130 -0.395 1.00 96.62 173 ARG A N 1
ATOM 1420 C CA . ARG A 1 173 ? 1.453 3.040 -0.145 1.00 96.62 173 ARG A CA 1
ATOM 1421 C C . ARG A 1 173 ? 0.773 2.631 -1.452 1.00 96.62 173 ARG A C 1
ATOM 1423 O O . ARG A 1 173 ? -0.087 3.349 -1.953 1.00 96.62 173 ARG A O 1
ATOM 1430 N N . LEU A 1 174 ? 1.127 1.457 -1.977 1.00 94.38 174 LEU A N 1
ATOM 1431 C CA . LEU A 1 174 ? 0.579 0.919 -3.228 1.00 94.38 174 LEU A CA 1
ATOM 1432 C C . LEU A 1 174 ? -0.464 -0.176 -2.964 1.00 94.38 174 LEU A C 1
ATOM 1434 O O . LEU A 1 174 ? -0.204 -1.125 -2.220 1.00 94.38 174 LEU A O 1
ATOM 1438 N N . THR A 1 175 ? -1.651 -0.059 -3.563 1.00 93.69 175 THR A N 1
ATOM 1439 C CA . THR A 1 175 ? -2.690 -1.108 -3.542 1.00 93.69 175 THR A CA 1
ATOM 1440 C C . THR A 1 175 ? -3.709 -0.906 -4.671 1.00 93.69 175 THR A C 1
ATOM 1442 O O . THR A 1 175 ? -3.411 -0.215 -5.628 1.00 93.69 175 THR A O 1
ATOM 1445 N N . THR A 1 176 ? -4.904 -1.496 -4.596 1.00 92.44 176 THR A N 1
ATOM 1446 C CA . THR A 1 176 ? -5.952 -1.412 -5.627 1.00 92.44 176 THR A CA 1
ATOM 1447 C C . THR A 1 176 ? -7.194 -0.649 -5.151 1.00 92.44 176 THR A C 1
ATOM 1449 O O . THR A 1 176 ? -7.457 -0.514 -3.953 1.00 92.44 176 THR A O 1
ATOM 1452 N N . SER A 1 177 ? -8.001 -0.171 -6.104 1.00 92.00 177 SER A N 1
ATOM 1453 C CA . SER A 1 177 ? -9.174 0.685 -5.862 1.00 92.00 177 SER A CA 1
ATOM 1454 C C . SER A 1 177 ? -10.238 0.149 -4.883 1.00 92.00 177 SER A C 1
ATOM 1456 O O . SER A 1 177 ? -10.843 0.974 -4.191 1.00 92.00 177 SER A O 1
ATOM 1458 N N . PRO A 1 178 ? -10.470 -1.174 -4.711 1.00 92.75 178 PRO A N 1
ATOM 1459 C CA . PRO A 1 178 ? -11.452 -1.675 -3.744 1.00 92.75 178 PRO A CA 1
ATOM 1460 C C . PRO A 1 178 ? -11.156 -1.310 -2.283 1.00 92.75 178 PRO A C 1
ATOM 1462 O O . PRO A 1 178 ? -12.044 -1.422 -1.436 1.00 92.75 178 PRO A O 1
ATOM 1465 N N . HIS A 1 179 ? -9.929 -0.886 -1.975 1.00 95.19 179 HIS A N 1
ATOM 1466 C CA . HIS A 1 179 ? -9.495 -0.545 -0.623 1.00 95.19 179 HIS A CA 1
ATOM 1467 C C . HIS A 1 179 ? -9.716 0.923 -0.241 1.00 95.19 179 HIS A C 1
ATOM 1469 O O . HIS A 1 179 ? -9.570 1.258 0.934 1.00 95.19 179 HIS A O 1
ATOM 1475 N N . ILE A 1 180 ? -10.096 1.786 -1.193 1.00 96.50 180 ILE A N 1
ATOM 1476 C CA . ILE A 1 180 ? -10.235 3.235 -0.971 1.00 96.50 180 ILE A CA 1
ATOM 1477 C C . ILE A 1 180 ? -11.252 3.523 0.137 1.00 96.50 180 ILE A C 1
ATOM 1479 O O . ILE A 1 180 ? -10.890 4.085 1.158 1.00 96.50 180 ILE A O 1
ATOM 1483 N N . SER A 1 181 ? -12.491 3.046 -0.008 1.00 94.62 181 SER A N 1
ATOM 1484 C CA . SER A 1 181 ? -13.613 3.328 0.908 1.00 94.62 181 SER A CA 1
ATOM 1485 C C . SER A 1 181 ? -13.542 2.625 2.270 1.00 94.62 181 SER A C 1
ATOM 1487 O O . SER A 1 181 ? -14.485 2.696 3.058 1.00 94.62 181 SER A O 1
ATOM 1489 N N . ASN A 1 182 ? -12.471 1.878 2.531 1.00 94.94 182 ASN A N 1
ATOM 1490 C CA . ASN A 1 182 ? -12.299 1.096 3.747 1.00 94.94 182 ASN A CA 1
ATOM 1491 C C . ASN A 1 182 ? -10.861 1.216 4.256 1.00 94.94 182 ASN A C 1
ATOM 1493 O O . ASN A 1 182 ? -10.530 2.204 4.898 1.00 94.94 182 ASN A O 1
ATOM 1497 N N . HIS A 1 183 ? -10.010 0.234 3.965 1.00 97.06 183 HIS A N 1
ATOM 1498 C CA . HIS A 1 183 ? -8.652 0.105 4.472 1.00 97.06 183 HIS A CA 1
ATOM 1499 C C . HIS A 1 183 ? -7.834 1.391 4.332 1.00 97.06 183 HIS A C 1
ATOM 1501 O O . HIS A 1 183 ? -7.238 1.818 5.315 1.00 97.06 183 HIS A O 1
ATOM 1507 N N . LEU A 1 184 ? -7.843 2.041 3.164 1.00 98.06 184 LEU A N 1
ATOM 1508 C CA . LEU A 1 184 ? -7.040 3.243 2.937 1.00 98.06 184 LEU A CA 1
ATOM 1509 C C . LEU A 1 184 ? -7.616 4.488 3.621 1.00 98.06 184 LEU A C 1
ATOM 1511 O O . LEU A 1 184 ? -6.853 5.267 4.185 1.00 98.06 184 LEU A O 1
ATOM 1515 N N . SER A 1 185 ? -8.938 4.674 3.640 1.00 98.25 185 SER A N 1
ATOM 1516 C CA . SER A 1 185 ? -9.530 5.747 4.449 1.00 98.25 185 SER A CA 1
ATOM 1517 C C . SER A 1 185 ? -9.269 5.526 5.941 1.00 98.25 185 SER A C 1
ATOM 1519 O O . SER A 1 185 ? -8.877 6.461 6.630 1.00 98.25 185 SER A O 1
ATOM 1521 N N . PHE A 1 186 ? -9.386 4.292 6.444 1.00 98.50 186 PHE A N 1
ATOM 1522 C CA . PHE A 1 186 ? -9.045 3.971 7.835 1.00 98.50 186 PHE A CA 1
ATOM 1523 C C . PHE A 1 186 ? -7.558 4.185 8.113 1.00 98.50 186 PHE A C 1
ATOM 1525 O O . PHE A 1 186 ? -7.207 4.658 9.188 1.00 98.50 186 PHE A O 1
ATOM 1532 N N . TYR A 1 187 ? -6.685 3.848 7.165 1.00 98.62 187 TYR A N 1
ATOM 1533 C CA . TYR A 1 187 ? -5.251 4.107 7.232 1.00 98.62 187 TYR A CA 1
ATOM 1534 C C . TYR A 1 187 ? -4.978 5.601 7.425 1.00 98.62 187 TYR A C 1
ATOM 1536 O O . TYR A 1 187 ? -4.320 5.958 8.398 1.00 98.62 187 TYR A O 1
ATOM 1544 N N . ILE A 1 188 ? -5.545 6.466 6.578 1.00 98.62 188 ILE A N 1
ATOM 1545 C CA . ILE A 1 188 ? -5.385 7.926 6.676 1.00 98.62 188 ILE A CA 1
ATOM 1546 C C . ILE A 1 188 ? -5.913 8.432 8.018 1.00 98.62 188 ILE A C 1
ATOM 1548 O O . ILE A 1 188 ? -5.177 9.094 8.745 1.00 98.62 188 ILE A O 1
ATOM 1552 N N . MET A 1 189 ? -7.148 8.070 8.382 1.00 98.62 189 MET A N 1
ATOM 1553 C CA . MET A 1 189 ? -7.757 8.553 9.622 1.00 98.62 189 MET A CA 1
ATOM 1554 C C . MET A 1 189 ? -6.952 8.102 10.849 1.00 98.62 189 MET A C 1
ATOM 1556 O O . MET A 1 189 ? -6.584 8.926 11.679 1.00 98.62 189 MET A O 1
ATOM 1560 N N . ASN A 1 190 ? -6.580 6.824 10.962 1.00 98.44 190 ASN A N 1
ATOM 1561 C CA . ASN A 1 190 ? -5.769 6.371 12.099 1.00 98.44 190 ASN A CA 1
ATOM 1562 C C . ASN A 1 190 ? -4.390 7.048 12.156 1.00 98.44 190 ASN A C 1
ATOM 1564 O O . ASN A 1 190 ? -3.926 7.341 13.252 1.00 98.44 190 ASN A O 1
ATOM 1568 N N . HIS A 1 191 ? -3.747 7.336 11.017 1.00 98.31 191 HIS A N 1
ATOM 1569 C CA . HIS A 1 191 ? -2.486 8.086 11.028 1.00 98.31 191 HIS A CA 1
ATOM 1570 C C . HIS A 1 191 ? -2.682 9.532 11.482 1.00 98.31 191 HIS A C 1
ATOM 1572 O O . HIS A 1 191 ? -1.881 10.006 12.281 1.00 98.31 191 HIS A O 1
ATOM 1578 N N . ALA A 1 192 ? -3.744 10.202 11.024 1.00 98.00 192 ALA A N 1
ATOM 1579 C CA . ALA A 1 192 ? -4.067 11.565 11.440 1.00 98.00 192 ALA A CA 1
ATOM 1580 C C . ALA A 1 192 ? -4.306 11.667 12.957 1.00 98.00 192 ALA A C 1
ATOM 1582 O O . ALA A 1 192 ? -3.836 12.612 13.575 1.00 98.00 192 ALA A O 1
ATOM 1583 N N . ALA A 1 193 ? -4.952 10.662 13.560 1.00 96.56 193 ALA A N 1
ATOM 1584 C CA . ALA A 1 193 ? -5.220 10.646 15.000 1.00 96.56 193 ALA A CA 1
ATOM 1585 C C . ALA A 1 193 ? -4.001 10.308 15.874 1.00 96.56 193 ALA A C 1
ATOM 1587 O O . ALA A 1 193 ? -3.971 10.684 17.043 1.00 96.56 193 ALA A O 1
ATOM 1588 N N . LEU A 1 194 ? -3.043 9.529 15.361 1.00 94.56 194 LEU A N 1
ATOM 1589 C CA . LEU A 1 194 ? -1.974 8.945 16.183 1.00 94.56 194 LEU A CA 1
ATOM 1590 C C . LEU A 1 194 ? -0.606 9.586 15.967 1.00 94.56 194 LEU A C 1
ATOM 1592 O O . LEU A 1 194 ? 0.241 9.522 16.856 1.00 94.56 194 LEU A O 1
ATOM 1596 N N . PHE A 1 195 ? -0.357 10.166 14.795 1.00 95.44 195 PHE A N 1
ATOM 1597 C CA . PHE A 1 195 ? 0.972 10.617 14.400 1.00 95.44 195 PHE A CA 1
ATOM 1598 C C . PHE A 1 195 ? 0.972 12.081 13.971 1.00 95.44 195 PHE A C 1
ATOM 1600 O O . PHE A 1 195 ? -0.054 12.673 13.655 1.00 95.44 195 PHE A O 1
ATOM 1607 N N . SER A 1 196 ? 2.162 12.677 13.939 1.00 93.69 196 SER A N 1
ATOM 1608 C CA . SER A 1 196 ? 2.349 14.063 13.521 1.00 93.69 196 SER A CA 1
ATOM 1609 C C . SER A 1 196 ? 3.669 14.258 12.772 1.00 93.69 196 SER A C 1
ATOM 1611 O O . SER A 1 196 ? 4.544 13.387 12.754 1.00 93.69 196 SER A O 1
ATOM 1613 N N . GLY A 1 197 ? 3.806 15.414 12.118 1.00 94.25 197 GLY A N 1
ATOM 1614 C CA . GLY A 1 197 ? 5.017 15.780 11.387 1.00 94.25 197 GLY A CA 1
ATOM 1615 C C . GLY A 1 197 ? 5.382 14.759 10.308 1.00 94.25 197 GLY A C 1
ATOM 1616 O O . GLY A 1 197 ? 4.529 14.317 9.543 1.00 94.25 197 GLY A O 1
ATOM 1617 N N . HIS A 1 198 ? 6.658 14.373 10.264 1.00 94.69 198 HIS A N 1
ATOM 1618 C CA . HIS A 1 198 ? 7.193 13.442 9.267 1.00 94.69 198 HIS A CA 1
ATOM 1619 C C . HIS A 1 198 ? 6.731 11.984 9.447 1.00 94.69 198 HIS A C 1
ATOM 1621 O O . HIS A 1 198 ? 7.043 11.154 8.607 1.00 94.69 198 HIS A O 1
ATOM 1627 N N . LYS A 1 199 ? 5.996 11.653 10.520 1.00 96.75 199 LYS A N 1
ATOM 1628 C CA . LYS A 1 199 ? 5.432 10.307 10.742 1.00 96.75 199 LYS A CA 1
ATOM 1629 C C . LYS A 1 199 ? 4.106 10.076 10.018 1.00 96.75 199 LYS A C 1
ATOM 1631 O O . LYS A 1 199 ? 3.598 8.955 10.006 1.00 96.75 199 LYS A O 1
ATOM 1636 N N . LEU A 1 200 ? 3.556 11.121 9.407 1.00 97.94 200 LEU A N 1
ATOM 1637 C CA . LEU A 1 200 ? 2.385 11.039 8.546 1.00 97.94 200 LEU A CA 1
ATOM 1638 C C . LEU A 1 200 ? 2.760 10.459 7.168 1.00 97.94 200 LEU A C 1
ATOM 1640 O O . LEU A 1 200 ? 3.887 10.645 6.711 1.00 97.94 200 LEU A O 1
ATOM 1644 N N . PRO A 1 201 ? 1.842 9.740 6.502 1.00 98.19 201 PRO A N 1
ATOM 1645 C CA . PRO A 1 201 ? 2.102 9.167 5.186 1.00 98.19 201 PRO A CA 1
ATOM 1646 C C . PRO A 1 201 ? 2.269 10.236 4.104 1.00 98.19 201 PRO A C 1
ATOM 1648 O O . PRO A 1 201 ? 1.626 11.282 4.158 1.00 98.19 201 PRO A O 1
ATOM 1651 N N . VAL A 1 202 ? 3.097 9.941 3.101 1.00 98.12 202 VAL A N 1
ATOM 1652 C CA . VAL A 1 202 ? 3.461 10.890 2.037 1.00 98.12 202 VAL A CA 1
ATOM 1653 C C . VAL A 1 202 ? 2.624 10.674 0.781 1.00 98.12 202 VAL A C 1
ATOM 1655 O O . VAL A 1 202 ? 2.075 11.634 0.236 1.00 98.12 202 VAL A O 1
ATOM 1658 N N . SER A 1 203 ? 2.496 9.430 0.306 1.00 97.06 203 SER A N 1
ATOM 1659 C CA . SER A 1 203 ? 1.749 9.164 -0.924 1.00 97.06 203 SER A CA 1
ATOM 1660 C C . SER A 1 203 ? 1.002 7.833 -0.962 1.00 97.06 203 SER A C 1
ATOM 1662 O O . SER A 1 203 ? 1.370 6.847 -0.315 1.00 97.06 203 SER A O 1
ATOM 1664 N N . ILE A 1 204 ? -0.073 7.808 -1.755 1.00 97.12 204 ILE A N 1
ATOM 1665 C CA . ILE A 1 204 ? -0.843 6.605 -2.087 1.00 97.12 204 ILE A CA 1
ATOM 1666 C C . ILE A 1 204 ? -0.887 6.447 -3.607 1.00 97.12 204 ILE A C 1
ATOM 1668 O O . ILE A 1 204 ? -1.248 7.376 -4.327 1.00 97.12 204 ILE A O 1
ATOM 1672 N N . SER A 1 205 ? -0.589 5.241 -4.086 1.00 94.75 205 SER A N 1
ATOM 1673 C CA . SER A 1 205 ? -0.774 4.853 -5.484 1.00 94.75 205 SER A CA 1
ATOM 1674 C C . SER A 1 205 ? -1.782 3.717 -5.597 1.00 94.75 205 SER A C 1
ATOM 1676 O O . SER A 1 205 ? -1.725 2.732 -4.853 1.00 94.75 205 SER A O 1
ATOM 1678 N N . ILE A 1 206 ? -2.722 3.862 -6.526 1.00 94.81 206 ILE A N 1
ATOM 1679 C CA . ILE A 1 206 ? -3.686 2.820 -6.859 1.00 94.81 206 ILE A CA 1
ATOM 1680 C C . ILE A 1 206 ? -3.269 2.173 -8.169 1.00 94.81 206 ILE A C 1
ATOM 1682 O O . ILE A 1 206 ? -3.309 2.800 -9.226 1.00 94.81 206 ILE A O 1
ATOM 1686 N N . SER A 1 207 ? -2.893 0.901 -8.084 1.00 92.19 207 SER A N 1
ATOM 1687 C CA . SER A 1 207 ? -2.535 0.111 -9.241 1.00 92.19 207 SER A CA 1
ATOM 1688 C C . SER A 1 207 ? -3.761 -0.313 -10.038 1.00 92.19 207 SER A C 1
ATOM 1690 O O . SER A 1 207 ? -4.865 -0.477 -9.495 1.00 92.19 207 SER A O 1
ATOM 1692 N N . GLY A 1 208 ? -3.529 -0.582 -11.318 1.00 90.44 208 GLY A N 1
ATOM 1693 C CA . GLY A 1 208 ? -4.453 -1.351 -12.130 1.00 90.44 208 GLY A CA 1
ATOM 1694 C C . GLY A 1 208 ? -4.627 -2.775 -11.605 1.00 90.44 208 GLY A C 1
ATOM 1695 O O . GLY A 1 208 ? -3.968 -3.244 -10.667 1.00 90.44 208 GLY A O 1
ATOM 1696 N N . THR A 1 209 ? -5.576 -3.465 -12.210 1.00 90.94 209 THR A N 1
ATOM 1697 C CA . THR A 1 209 ? -5.922 -4.853 -11.943 1.00 90.94 209 THR A CA 1
ATOM 1698 C C . THR A 1 209 ? -5.326 -5.779 -12.993 1.00 90.94 209 THR A C 1
ATOM 1700 O O . THR A 1 209 ? -4.961 -5.365 -14.090 1.00 90.94 209 THR A O 1
ATOM 1703 N N . VAL A 1 210 ? -5.231 -7.065 -12.651 1.00 91.31 210 VAL A N 1
ATOM 1704 C CA . VAL A 1 210 ? -4.779 -8.093 -13.590 1.00 91.31 210 VAL A CA 1
ATOM 1705 C C . VAL A 1 210 ? -5.987 -8.840 -14.148 1.00 91.31 210 VAL A C 1
ATOM 1707 O O . VAL A 1 210 ? -6.828 -9.359 -13.402 1.00 91.31 210 VAL A O 1
ATOM 1710 N N . THR A 1 211 ? -6.060 -8.907 -15.471 1.00 92.00 211 THR A N 1
ATOM 1711 C CA . THR A 1 211 ? -7.018 -9.714 -16.232 1.00 92.00 211 THR A CA 1
ATOM 1712 C C . THR A 1 211 ? -6.303 -10.890 -16.899 1.00 92.00 211 THR A C 1
ATOM 1714 O O . THR A 1 211 ? -5.087 -11.013 -16.798 1.00 92.00 211 THR A O 1
ATOM 1717 N N . SER A 1 212 ? -7.052 -11.835 -17.464 1.00 90.56 212 SER A N 1
ATOM 1718 C CA . SER A 1 212 ? -6.495 -12.980 -18.190 1.00 90.56 212 SER A CA 1
ATOM 1719 C C . SER A 1 212 ? -7.282 -13.181 -19.475 1.00 90.56 212 SER A C 1
ATOM 1721 O O . SER A 1 212 ? -8.485 -13.477 -19.418 1.00 90.56 212 SER A O 1
ATOM 1723 N N . ARG A 1 213 ? -6.609 -12.988 -20.615 1.00 85.38 213 ARG A N 1
ATOM 1724 C CA . ARG A 1 213 ? -7.184 -12.988 -21.971 1.00 85.38 213 ARG A CA 1
ATOM 1725 C C . ARG A 1 213 ? -8.410 -12.074 -22.081 1.00 85.38 213 ARG A C 1
ATOM 1727 O O . ARG A 1 213 ? -9.476 -12.497 -22.534 1.00 85.38 213 ARG A O 1
ATOM 1734 N N . GLY A 1 214 ? -8.290 -10.854 -21.564 1.00 85.94 214 GLY A N 1
ATOM 1735 C CA . GLY A 1 214 ? -9.344 -9.835 -21.554 1.00 85.94 214 GLY A CA 1
ATOM 1736 C C . GLY A 1 214 ? -10.501 -10.105 -20.582 1.00 85.94 214 GLY A C 1
ATOM 1737 O O . GLY A 1 214 ? -11.470 -9.345 -20.541 1.00 85.94 214 GLY A O 1
ATOM 1738 N N . ALA A 1 215 ? -10.437 -11.172 -19.778 1.00 87.62 215 ALA A N 1
ATOM 1739 C CA . ALA A 1 215 ? -11.475 -11.521 -18.816 1.00 87.62 215 ALA A CA 1
ATOM 1740 C C . ALA A 1 215 ? -11.003 -1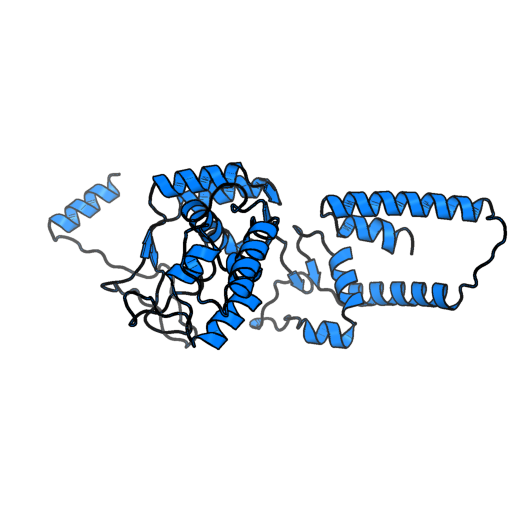1.344 -17.368 1.00 87.62 215 ALA A C 1
ATOM 1742 O O . ALA A 1 215 ? -9.901 -11.736 -16.987 1.00 87.62 215 ALA A O 1
ATOM 1743 N N . LYS A 1 216 ? -11.899 -10.846 -16.504 1.00 88.19 216 LYS A N 1
ATOM 1744 C CA . LYS A 1 216 ? -11.657 -10.802 -15.054 1.00 88.19 216 LYS A CA 1
ATOM 1745 C C . LYS A 1 216 ? -11.319 -12.198 -14.522 1.00 88.19 216 LYS A C 1
ATOM 1747 O O . LYS A 1 216 ? -12.088 -13.140 -14.752 1.00 88.19 216 LYS A O 1
ATOM 1752 N N . ILE A 1 217 ? -10.218 -12.296 -13.779 1.00 87.94 217 ILE A N 1
ATOM 1753 C CA . ILE A 1 217 ? -9.755 -13.532 -13.144 1.00 87.94 217 ILE A CA 1
ATOM 1754 C C . ILE A 1 217 ? -10.746 -13.974 -12.060 1.00 87.94 217 ILE A C 1
ATOM 1756 O O . ILE A 1 217 ? -11.153 -13.185 -11.204 1.00 87.94 217 ILE A O 1
ATOM 1760 N N . GLY A 1 218 ? -11.139 -15.248 -12.078 1.00 86.00 218 GLY A N 1
ATOM 1761 C CA . GLY A 1 218 ? -12.018 -15.819 -11.063 1.00 86.00 218 GLY A CA 1
ATOM 1762 C C . GLY A 1 218 ? -11.982 -17.342 -11.034 1.00 86.00 218 GLY A C 1
ATOM 1763 O O . GLY A 1 218 ? -12.019 -17.994 -12.074 1.00 86.00 218 GLY A O 1
ATOM 1764 N N . LYS A 1 219 ? -11.971 -17.926 -9.826 1.00 82.62 219 LYS A N 1
ATOM 1765 C CA . LYS A 1 219 ? -11.938 -19.390 -9.635 1.00 82.62 219 LYS A CA 1
ATOM 1766 C C . LYS A 1 219 ? -13.071 -20.103 -10.373 1.00 82.62 219 LYS A C 1
ATOM 1768 O O . LYS A 1 219 ? -12.836 -21.133 -10.989 1.00 82.62 219 LYS A O 1
ATOM 1773 N N . SER A 1 220 ? -14.270 -19.522 -10.369 1.00 81.75 220 SER A N 1
ATOM 1774 C CA . SER A 1 220 ? -15.443 -20.065 -11.065 1.00 81.75 220 SER A CA 1
ATOM 1775 C C . SER A 1 220 ? -15.316 -20.085 -12.591 1.00 81.75 220 SER A C 1
ATOM 1777 O O . SER A 1 220 ? -16.049 -20.821 -13.238 1.00 81.75 220 SER A O 1
ATOM 1779 N N . LYS A 1 221 ? -14.401 -19.298 -13.170 1.00 80.06 221 LYS A N 1
ATOM 1780 C CA . LYS A 1 221 ? -14.156 -19.231 -14.618 1.00 80.06 221 LYS A CA 1
ATOM 1781 C C . LYS A 1 221 ? -12.994 -20.114 -15.075 1.00 80.06 221 LYS A C 1
ATOM 1783 O O . LYS A 1 221 ? -12.706 -20.156 -16.264 1.00 80.06 221 LYS A O 1
ATOM 1788 N N . GLY A 1 222 ? -12.281 -20.757 -14.146 1.00 82.94 222 GLY A N 1
ATOM 1789 C CA . GLY A 1 222 ? -11.108 -21.579 -14.457 1.00 82.94 222 GLY A CA 1
ATOM 1790 C C . GLY A 1 222 ? -9.901 -20.808 -15.010 1.00 82.94 222 GLY A C 1
ATOM 1791 O O . GLY A 1 222 ? -8.909 -21.431 -15.361 1.00 82.94 222 GLY A O 1
ATOM 1792 N N . ASN A 1 223 ? -9.944 -19.470 -15.062 1.00 85.31 223 ASN A N 1
ATOM 1793 C CA . ASN A 1 223 ? -8.890 -18.619 -15.633 1.00 85.31 223 ASN A CA 1
ATOM 1794 C C . ASN A 1 223 ? -7.934 -18.039 -14.573 1.00 85.31 223 ASN A C 1
ATOM 1796 O O . ASN A 1 223 ? -7.332 -16.985 -14.777 1.00 85.31 223 ASN A O 1
ATOM 1800 N N . VAL A 1 224 ? -7.834 -18.690 -13.411 1.00 86.50 224 VAL A N 1
ATOM 1801 C CA . VAL A 1 224 ? -6.926 -18.264 -12.340 1.00 86.50 224 VAL A CA 1
ATOM 1802 C C . VAL A 1 224 ? -5.507 -18.666 -12.683 1.00 86.50 224 VAL A C 1
ATOM 1804 O O . VAL A 1 224 ? -5.212 -19.841 -12.880 1.00 86.50 224 VAL A O 1
ATOM 1807 N N . VAL A 1 225 ? -4.626 -17.676 -12.680 1.00 83.88 225 VAL A N 1
ATOM 1808 C CA . VAL A 1 225 ? -3.204 -17.860 -12.931 1.00 83.88 225 VAL A CA 1
ATOM 1809 C C . VAL A 1 225 ? -2.481 -17.875 -11.588 1.00 83.88 225 VAL A C 1
ATOM 1811 O O . VAL A 1 225 ? -2.528 -16.910 -10.827 1.00 83.88 225 VAL A O 1
ATOM 1814 N N . SER A 1 226 ? -1.850 -19.003 -11.267 1.00 90.00 226 SER A N 1
ATOM 1815 C CA . SER A 1 226 ? -1.015 -19.137 -10.071 1.00 90.00 226 SER A CA 1
ATOM 1816 C C . SER A 1 226 ? 0.360 -18.541 -10.344 1.00 90.00 226 SER A C 1
ATOM 1818 O O . SER A 1 226 ? 1.066 -19.026 -11.227 1.00 90.00 226 SER A O 1
ATOM 1820 N N . LEU A 1 227 ? 0.770 -17.546 -9.552 1.00 91.00 227 LEU A N 1
ATOM 1821 C CA . LEU A 1 227 ? 2.098 -16.943 -9.675 1.00 91.00 227 LEU A CA 1
ATOM 1822 C C . LEU A 1 227 ? 3.220 -17.980 -9.490 1.00 91.00 227 LEU A C 1
ATOM 1824 O O . LEU A 1 227 ? 4.221 -17.932 -10.195 1.00 91.00 227 LEU A O 1
ATOM 1828 N N . LEU A 1 228 ? 3.022 -18.966 -8.605 1.00 92.25 228 LEU A N 1
ATOM 1829 C CA . LEU A 1 228 ? 3.969 -20.070 -8.421 1.00 92.25 228 LEU A CA 1
ATOM 1830 C C . LEU A 1 228 ? 4.137 -20.887 -9.709 1.00 92.25 228 LEU A C 1
ATOM 1832 O O . LEU A 1 228 ? 5.262 -21.173 -10.108 1.00 92.25 228 LEU A O 1
ATOM 1836 N N . ASN A 1 229 ? 3.030 -21.215 -10.381 1.00 91.12 229 ASN A N 1
ATOM 1837 C CA . ASN A 1 229 ? 3.072 -21.986 -11.625 1.00 91.12 229 ASN A CA 1
ATOM 1838 C C . ASN A 1 229 ? 3.733 -21.177 -12.746 1.00 91.12 229 ASN A C 1
ATOM 1840 O O . ASN A 1 229 ? 4.477 -21.733 -13.548 1.00 91.12 229 ASN A O 1
ATOM 1844 N N . VAL A 1 230 ? 3.476 -19.866 -12.793 1.00 91.31 230 VAL A N 1
ATOM 1845 C CA . VAL A 1 230 ? 4.098 -18.962 -13.767 1.00 91.31 230 VAL A CA 1
ATOM 1846 C C . VAL A 1 230 ? 5.613 -18.934 -13.588 1.00 91.31 230 VAL A C 1
ATOM 1848 O O . VAL A 1 230 ? 6.337 -19.162 -14.552 1.00 91.31 230 VAL A O 1
ATOM 1851 N N . VAL A 1 231 ? 6.096 -18.742 -12.359 1.00 92.31 231 VAL A N 1
ATOM 1852 C CA . VAL A 1 231 ? 7.538 -18.726 -12.064 1.00 92.31 231 VAL A CA 1
ATOM 1853 C C . VAL A 1 231 ? 8.189 -20.072 -12.386 1.00 92.31 231 VAL A C 1
ATOM 1855 O O . VAL A 1 231 ? 9.266 -20.098 -12.972 1.00 92.31 231 VAL A O 1
ATOM 1858 N N . GLN A 1 232 ? 7.535 -21.190 -12.062 1.00 93.38 232 GLN A N 1
ATOM 1859 C CA . GLN A 1 232 ? 8.048 -22.528 -12.380 1.00 93.38 232 GLN A CA 1
ATOM 1860 C C . GLN A 1 232 ? 8.118 -22.804 -13.888 1.00 93.38 232 GLN A C 1
ATOM 1862 O O . GLN A 1 232 ? 9.004 -23.532 -14.326 1.00 93.38 232 GLN A O 1
ATOM 1867 N N . ARG A 1 233 ? 7.192 -22.246 -14.678 1.00 92.12 233 ARG A N 1
ATOM 1868 C CA . ARG A 1 233 ? 7.114 -22.480 -16.127 1.00 92.12 233 ARG A CA 1
ATOM 1869 C C . ARG A 1 233 ? 7.989 -21.533 -16.947 1.00 92.12 233 ARG A C 1
ATOM 1871 O O . ARG A 1 233 ? 8.499 -21.959 -17.976 1.00 92.12 233 ARG A O 1
ATOM 1878 N N . TYR A 1 234 ? 8.135 -20.278 -16.523 1.00 90.56 234 TYR A N 1
ATOM 1879 C CA . TYR A 1 234 ? 8.749 -19.220 -17.338 1.00 90.56 234 TYR A CA 1
ATOM 1880 C C . TYR A 1 234 ? 9.946 -18.520 -16.690 1.00 90.56 234 TYR A C 1
ATOM 1882 O O . TYR A 1 234 ? 10.600 -17.740 -17.369 1.00 90.56 234 TYR A O 1
ATOM 1890 N N . SER A 1 235 ? 10.260 -18.800 -15.421 1.00 92.81 235 SER A N 1
ATOM 1891 C CA . SER A 1 235 ? 11.148 -18.020 -14.538 1.00 92.81 235 SER A CA 1
ATOM 1892 C C . SER A 1 235 ? 10.516 -16.758 -13.942 1.00 92.81 235 SER A C 1
ATOM 1894 O O . SER A 1 235 ? 9.539 -16.197 -14.446 1.00 92.81 235 SER A O 1
ATOM 1896 N N . ALA A 1 236 ? 11.106 -16.301 -12.835 1.00 94.81 236 ALA A N 1
ATOM 1897 C CA . ALA A 1 236 ? 10.724 -15.050 -12.194 1.00 94.81 236 ALA A CA 1
ATOM 1898 C C . ALA A 1 236 ? 11.091 -13.828 -13.049 1.00 94.81 236 ALA A C 1
ATOM 1900 O O . ALA A 1 236 ? 10.315 -12.875 -13.094 1.00 94.81 236 ALA A O 1
ATOM 1901 N N . ASP A 1 237 ? 12.226 -13.861 -13.749 1.00 93.94 237 ASP A N 1
ATOM 1902 C CA . ASP A 1 237 ? 12.731 -12.707 -14.497 1.00 93.94 237 ASP A CA 1
ATOM 1903 C C . ASP A 1 237 ? 11.904 -12.440 -15.752 1.00 93.94 237 ASP A C 1
ATOM 1905 O O . ASP A 1 237 ? 11.483 -11.304 -15.972 1.00 93.94 237 ASP A O 1
ATOM 1909 N N . ILE A 1 238 ? 11.551 -13.485 -16.509 1.00 94.12 238 ILE A N 1
ATOM 1910 C CA . ILE A 1 238 ? 10.657 -13.342 -17.668 1.00 94.12 238 ILE A CA 1
ATOM 1911 C C . ILE A 1 238 ? 9.278 -12.839 -17.234 1.00 94.12 238 ILE A C 1
ATOM 1913 O O . ILE A 1 238 ? 8.701 -11.985 -17.906 1.00 94.12 238 ILE A O 1
ATOM 1917 N N . TYR A 1 239 ? 8.753 -13.306 -16.095 1.00 94.00 239 TYR A N 1
ATOM 1918 C CA . TYR A 1 239 ? 7.489 -12.787 -15.575 1.00 94.00 239 TYR A CA 1
ATOM 1919 C C . TYR A 1 239 ? 7.588 -11.308 -15.182 1.00 94.00 239 TYR A C 1
ATOM 1921 O O . TYR A 1 239 ? 6.712 -10.519 -15.531 1.00 94.00 239 TYR A O 1
ATOM 1929 N N . ARG A 1 240 ? 8.654 -10.905 -14.481 1.00 94.38 240 ARG A N 1
ATOM 1930 C CA . ARG A 1 240 ? 8.875 -9.502 -14.097 1.00 94.38 240 ARG A CA 1
ATOM 1931 C C . ARG A 1 240 ? 9.005 -8.602 -15.319 1.00 94.38 240 ARG A C 1
ATOM 1933 O O . ARG A 1 240 ? 8.396 -7.538 -15.337 1.00 94.38 240 ARG A O 1
ATOM 1940 N N . LEU A 1 241 ? 9.738 -9.048 -16.336 1.00 93.94 241 LEU A N 1
ATOM 1941 C CA . LEU A 1 241 ? 9.867 -8.348 -17.609 1.00 93.94 241 LEU A CA 1
ATOM 1942 C C . LEU A 1 241 ? 8.520 -8.239 -18.332 1.00 93.94 241 LEU A C 1
ATOM 1944 O O . LEU A 1 241 ? 8.172 -7.167 -18.813 1.00 93.94 241 LEU A O 1
ATOM 1948 N N . PHE A 1 242 ? 7.737 -9.321 -18.364 1.00 94.06 242 PHE A N 1
ATOM 1949 C CA . PHE A 1 242 ? 6.380 -9.309 -18.909 1.00 94.06 242 PHE A CA 1
ATOM 1950 C C . PHE A 1 242 ? 5.492 -8.269 -18.220 1.00 94.06 242 PHE A C 1
ATOM 1952 O O . PHE A 1 242 ? 4.841 -7.486 -18.904 1.00 94.06 242 PHE A O 1
ATOM 1959 N N . VAL A 1 243 ? 5.502 -8.214 -16.885 1.00 94.00 243 VAL A N 1
ATOM 1960 C CA . VAL A 1 243 ? 4.743 -7.203 -16.134 1.00 94.00 243 VAL A CA 1
ATOM 1961 C C . VAL A 1 243 ? 5.250 -5.797 -16.460 1.00 94.00 243 VAL A C 1
ATOM 1963 O O . VAL A 1 243 ? 4.440 -4.923 -16.756 1.00 94.00 243 VAL A O 1
ATOM 1966 N N . ALA A 1 244 ? 6.571 -5.595 -16.448 1.00 93.69 244 ALA A N 1
ATOM 1967 C CA . ALA A 1 244 ? 7.191 -4.293 -16.674 1.00 93.69 244 ALA A CA 1
ATOM 1968 C C . ALA A 1 244 ? 6.893 -3.736 -18.072 1.00 93.69 244 ALA A C 1
ATOM 1970 O O . ALA A 1 244 ? 6.546 -2.573 -18.193 1.00 93.69 244 ALA A O 1
ATOM 1971 N N . VAL A 1 245 ? 6.968 -4.561 -19.118 1.00 93.50 245 VAL A N 1
ATOM 1972 C CA . VAL A 1 245 ? 6.632 -4.178 -20.503 1.00 93.50 245 VAL A CA 1
ATOM 1973 C C . VAL A 1 245 ? 5.114 -4.089 -20.717 1.00 93.50 245 VAL A C 1
ATOM 1975 O O . VAL A 1 245 ? 4.638 -3.358 -21.586 1.00 93.50 245 VAL A O 1
ATOM 1978 N N . GLY A 1 246 ? 4.338 -4.852 -19.948 1.00 92.25 246 GLY A N 1
ATOM 1979 C CA . GLY A 1 246 ? 2.904 -5.017 -20.145 1.00 92.25 246 GLY A CA 1
ATOM 1980 C C . GLY A 1 246 ? 2.066 -3.837 -19.660 1.00 92.25 246 GLY A C 1
ATOM 1981 O O . GLY A 1 246 ? 1.095 -3.486 -20.329 1.00 92.25 246 GLY A O 1
ATOM 1982 N N . ALA A 1 247 ? 2.427 -3.189 -18.553 1.00 92.19 247 ALA A N 1
ATOM 1983 C CA . ALA A 1 247 ? 1.607 -2.130 -17.964 1.00 92.19 247 ALA A CA 1
ATOM 1984 C C . ALA A 1 247 ? 2.422 -1.177 -17.077 1.00 92.19 247 ALA A C 1
ATOM 1986 O O . ALA A 1 247 ? 3.341 -1.596 -16.376 1.00 92.19 247 ALA A O 1
ATOM 1987 N N . ASP A 1 248 ? 2.027 0.098 -17.057 1.00 90.62 248 ASP A N 1
ATOM 1988 C CA . ASP A 1 248 ? 2.410 1.018 -15.982 1.00 90.62 248 ASP A CA 1
ATOM 1989 C C . ASP A 1 248 ? 1.590 0.723 -14.723 1.00 90.62 248 ASP A C 1
ATOM 1991 O O . ASP A 1 248 ? 0.519 0.113 -14.793 1.00 90.62 248 ASP A O 1
ATOM 1995 N N . ILE A 1 249 ? 2.050 1.210 -13.565 1.00 86.88 249 ILE A N 1
ATOM 1996 C CA . ILE A 1 249 ? 1.458 0.893 -12.253 1.00 86.88 249 ILE A CA 1
ATOM 1997 C C . ILE A 1 249 ? -0.062 1.098 -12.236 1.00 86.88 249 ILE A C 1
ATOM 1999 O O . ILE A 1 249 ? -0.792 0.233 -11.759 1.00 86.88 249 ILE A O 1
ATOM 2003 N N . VAL A 1 250 ? -0.544 2.224 -12.765 1.00 88.19 250 VAL A N 1
ATOM 2004 C CA . VAL A 1 250 ? -1.960 2.634 -12.704 1.00 88.19 250 VAL A CA 1
ATOM 2005 C C . VAL A 1 250 ? -2.835 2.012 -13.799 1.00 88.19 250 VAL A C 1
ATOM 2007 O O . VAL A 1 250 ? -4.038 2.265 -13.837 1.00 88.19 250 VAL A O 1
ATOM 2010 N N . THR A 1 251 ? -2.250 1.222 -14.702 1.00 89.44 251 THR A N 1
ATOM 2011 C CA . THR A 1 251 ? -2.952 0.615 -15.841 1.00 89.44 251 THR A CA 1
ATOM 2012 C C . THR A 1 251 ? -3.210 -0.867 -15.611 1.00 89.44 251 THR A C 1
ATOM 2014 O O . THR A 1 251 ? -2.439 -1.546 -14.935 1.00 89.44 251 THR A O 1
ATOM 2017 N N . ASP A 1 252 ? -4.323 -1.370 -16.144 1.00 91.69 252 ASP A N 1
ATOM 2018 C CA . ASP A 1 252 ? -4.631 -2.796 -16.071 1.00 91.69 252 ASP A CA 1
ATOM 2019 C C . ASP A 1 252 ? -3.626 -3.605 -16.907 1.00 91.69 252 ASP A C 1
ATOM 2021 O O . ASP A 1 252 ? -3.265 -3.219 -18.019 1.00 91.69 252 ASP A O 1
ATOM 2025 N N . LEU A 1 253 ? -3.216 -4.758 -16.381 1.00 93.12 253 LEU A N 1
ATOM 2026 C CA . LEU A 1 253 ? -2.378 -5.728 -17.083 1.00 93.12 253 LEU A CA 1
ATOM 2027 C C . LEU A 1 253 ? -3.250 -6.893 -17.556 1.00 93.12 253 LEU A C 1
ATOM 2029 O O . LEU A 1 253 ? -3.966 -7.497 -16.753 1.00 93.12 253 LEU A O 1
ATOM 2033 N N . ASP A 1 254 ? -3.171 -7.258 -18.833 1.00 93.00 254 ASP A N 1
ATOM 2034 C CA . ASP A 1 254 ? -3.773 -8.500 -19.323 1.00 93.00 254 ASP A CA 1
ATOM 2035 C C . ASP A 1 254 ? -2.732 -9.615 -19.363 1.00 93.00 254 ASP A C 1
ATOM 2037 O O . ASP A 1 254 ? -1.709 -9.506 -20.033 1.00 93.00 254 ASP A O 1
ATOM 2041 N N . TRP A 1 255 ? -2.987 -10.697 -18.633 1.00 92.44 255 TRP A N 1
ATOM 2042 C CA . TRP A 1 255 ? -2.173 -11.899 -18.700 1.00 92.44 255 TRP A CA 1
ATOM 2043 C C . TRP A 1 255 ? -2.400 -12.625 -20.028 1.00 92.44 255 TRP A C 1
ATOM 2045 O O . TRP A 1 255 ? -3.491 -13.148 -20.290 1.00 92.44 255 TRP A O 1
ATOM 2055 N N . ASN A 1 256 ? -1.324 -12.739 -20.805 1.00 88.88 256 ASN A N 1
ATOM 2056 C CA . ASN A 1 256 ? -1.282 -13.453 -22.070 1.00 88.88 256 ASN A CA 1
ATOM 2057 C C . ASN A 1 256 ? 0.022 -14.263 -22.189 1.00 88.88 256 ASN A C 1
ATOM 2059 O O . ASN A 1 256 ? 1.117 -13.706 -22.213 1.00 88.88 256 ASN A O 1
ATOM 2063 N N . GLU A 1 257 ? -0.090 -15.592 -22.274 1.00 88.69 257 GLU A N 1
ATOM 2064 C CA . GLU A 1 257 ? 1.080 -16.483 -22.364 1.00 88.69 257 GLU A CA 1
ATOM 2065 C C . GLU A 1 257 ? 1.897 -16.278 -23.650 1.00 88.69 257 GLU A C 1
ATOM 2067 O O . GLU A 1 257 ? 3.104 -16.534 -23.647 1.00 88.69 257 GLU A O 1
ATOM 2072 N N . ASP A 1 258 ? 1.274 -15.795 -24.729 1.00 90.19 258 ASP A N 1
ATOM 2073 C CA . ASP A 1 258 ? 1.965 -15.558 -26.002 1.00 90.19 258 ASP A CA 1
ATOM 2074 C C . ASP A 1 258 ? 2.980 -14.405 -25.884 1.00 90.19 258 ASP A C 1
ATOM 2076 O O . ASP A 1 258 ? 4.090 -14.476 -26.427 1.00 90.19 258 ASP A O 1
ATOM 2080 N N . ASP A 1 259 ? 2.644 -13.381 -25.097 1.00 90.38 259 ASP A N 1
ATOM 2081 C CA . ASP A 1 259 ? 3.515 -12.234 -24.821 1.00 90.38 259 ASP A CA 1
ATOM 2082 C C . ASP A 1 259 ? 4.698 -12.643 -23.930 1.00 90.38 259 ASP A C 1
ATOM 2084 O O . ASP A 1 259 ? 5.840 -12.247 -24.173 1.00 90.38 259 ASP A O 1
ATOM 2088 N N . VAL A 1 260 ? 4.459 -13.529 -22.957 1.00 91.81 260 VAL A N 1
ATOM 2089 C CA . VAL A 1 260 ? 5.518 -14.126 -22.122 1.00 91.81 260 VAL A CA 1
ATOM 2090 C C . VAL A 1 260 ? 6.521 -14.890 -22.990 1.00 91.81 260 VAL A C 1
ATOM 2092 O O . VAL A 1 260 ? 7.732 -14.708 -22.852 1.00 91.81 260 VAL A O 1
ATOM 2095 N N . GLY A 1 261 ? 6.031 -15.707 -23.929 1.00 90.81 261 GLY A N 1
ATOM 2096 C CA . GLY A 1 261 ? 6.885 -16.437 -24.868 1.00 90.81 261 GLY A CA 1
ATOM 2097 C C . GLY A 1 261 ? 7.692 -15.516 -25.788 1.00 90.81 261 GLY A C 1
ATOM 2098 O O . GLY A 1 261 ? 8.840 -15.819 -26.113 1.00 90.81 261 GLY A O 1
ATOM 2099 N N . THR A 1 262 ? 7.123 -14.378 -26.189 1.00 90.81 262 THR A N 1
ATOM 2100 C CA . THR A 1 262 ? 7.824 -13.365 -26.995 1.00 90.81 262 THR A CA 1
ATOM 2101 C C . THR A 1 262 ? 8.969 -12.719 -26.222 1.00 90.81 262 THR A C 1
ATOM 2103 O O . THR A 1 262 ? 10.082 -12.642 -26.745 1.00 90.81 262 THR A O 1
ATOM 2106 N N . ASN A 1 263 ? 8.737 -12.342 -24.965 1.00 91.50 263 ASN A N 1
ATOM 2107 C CA . ASN A 1 263 ? 9.776 -11.773 -24.107 1.00 91.50 263 ASN A CA 1
ATOM 2108 C C . ASN A 1 263 ? 10.892 -12.778 -23.798 1.00 91.50 263 ASN A C 1
ATOM 2110 O O . ASN A 1 263 ? 12.062 -12.404 -23.826 1.00 91.50 263 ASN A O 1
ATOM 2114 N N . SER A 1 264 ? 10.546 -14.053 -23.584 1.00 92.69 264 SER A N 1
ATOM 2115 C CA . SER A 1 264 ? 11.533 -15.127 -23.409 1.00 92.69 264 SER A CA 1
ATOM 2116 C C . SER A 1 264 ? 12.472 -15.225 -24.609 1.00 92.69 264 SER A C 1
ATOM 2118 O O . SER A 1 264 ? 13.682 -15.175 -24.434 1.00 92.69 264 SER A O 1
ATOM 2120 N N . ARG A 1 265 ? 11.929 -15.265 -25.835 1.00 92.44 265 ARG A N 1
ATOM 2121 C CA . ARG A 1 265 ? 12.753 -15.347 -27.054 1.00 92.44 265 ARG A CA 1
ATOM 2122 C C . ARG A 1 265 ? 13.689 -14.150 -27.217 1.00 92.44 265 ARG A C 1
ATOM 2124 O O . ARG A 1 265 ? 14.821 -14.337 -27.644 1.00 92.44 265 ARG A O 1
ATOM 2131 N N . LYS A 1 266 ? 13.232 -12.936 -26.886 1.00 91.44 266 LYS A N 1
ATOM 2132 C CA . LYS A 1 266 ? 14.085 -11.737 -26.922 1.00 91.44 266 LYS A CA 1
ATOM 2133 C C . LYS A 1 266 ? 15.237 -11.820 -25.919 1.00 91.44 266 LYS A C 1
ATOM 2135 O O . LYS A 1 266 ? 16.362 -11.472 -26.260 1.00 91.44 266 LYS A O 1
ATOM 2140 N N . ILE A 1 267 ? 14.973 -12.304 -24.706 1.00 92.56 267 ILE A N 1
ATOM 2141 C CA . ILE A 1 267 ? 16.025 -12.523 -23.707 1.00 92.56 267 ILE A CA 1
ATOM 2142 C C . ILE A 1 267 ? 17.007 -13.592 -24.183 1.00 92.56 267 ILE A C 1
ATOM 2144 O O . ILE A 1 267 ? 18.208 -13.362 -24.115 1.00 92.56 267 ILE A O 1
ATOM 2148 N N . ASP A 1 268 ? 16.529 -14.705 -24.739 1.00 92.75 268 ASP A N 1
ATOM 2149 C CA . ASP A 1 268 ? 17.407 -15.754 -25.271 1.00 92.75 268 ASP A CA 1
ATOM 2150 C C . ASP A 1 268 ? 18.313 -1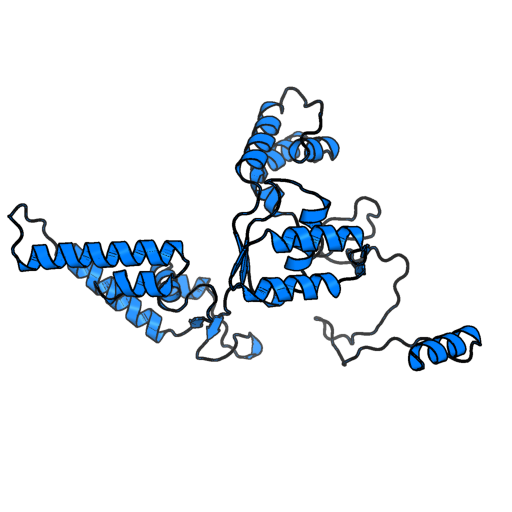5.221 -26.395 1.00 92.75 268 ASP A C 1
ATOM 2152 O O . ASP A 1 268 ? 19.503 -15.527 -26.431 1.00 92.75 268 ASP A O 1
ATOM 2156 N N . GLN A 1 269 ? 17.776 -14.379 -27.286 1.00 92.38 269 GLN A N 1
ATOM 2157 C CA . GLN A 1 269 ? 18.558 -13.702 -28.327 1.00 92.38 269 GLN A CA 1
ATOM 2158 C C . GLN A 1 269 ? 19.621 -12.778 -27.730 1.00 92.38 269 GLN A C 1
ATOM 2160 O O . GLN A 1 269 ? 20.770 -12.807 -28.165 1.00 92.38 269 GLN A O 1
ATOM 2165 N N . PHE A 1 270 ? 19.267 -11.990 -26.715 1.00 92.12 270 PHE A N 1
ATOM 2166 C CA . PHE A 1 270 ? 20.223 -11.129 -26.026 1.00 92.12 270 PHE A CA 1
ATOM 2167 C C . PHE A 1 270 ? 21.335 -11.934 -25.342 1.00 92.12 270 PHE A C 1
ATOM 2169 O O . PHE A 1 270 ? 22.508 -11.591 -25.476 1.00 92.12 270 PHE A O 1
ATOM 2176 N N . MET A 1 271 ? 20.990 -13.039 -24.679 1.00 93.31 271 MET A N 1
ATOM 2177 C CA . MET A 1 271 ? 21.972 -13.930 -24.060 1.00 93.31 271 MET A CA 1
ATOM 2178 C C . MET A 1 271 ? 22.915 -14.541 -25.100 1.00 93.31 271 MET A C 1
ATOM 2180 O O . MET A 1 271 ? 24.118 -14.553 -24.881 1.00 93.31 271 MET A O 1
ATOM 2184 N N . GLN A 1 272 ? 22.411 -14.954 -26.267 1.00 94.44 272 GLN A N 1
ATOM 2185 C CA . GLN A 1 272 ? 23.261 -15.439 -27.363 1.00 94.44 272 GLN A CA 1
ATOM 2186 C C . GLN A 1 272 ? 24.235 -14.367 -27.863 1.00 94.44 272 GLN A C 1
ATOM 2188 O O . GLN A 1 272 ? 25.397 -14.673 -28.136 1.00 94.44 272 GLN A O 1
ATOM 2193 N N . VAL A 1 273 ? 23.788 -13.110 -27.963 1.00 92.25 273 VAL A N 1
ATOM 2194 C CA . VAL A 1 273 ? 24.675 -11.988 -28.303 1.00 92.25 273 VAL A CA 1
ATOM 2195 C C . VAL A 1 273 ? 25.771 -11.848 -27.249 1.00 92.25 273 VAL A C 1
ATOM 2197 O O . VAL A 1 273 ? 26.936 -11.794 -27.628 1.00 92.25 273 VAL A O 1
ATOM 2200 N N . LEU A 1 274 ? 25.433 -11.866 -25.956 1.00 92.38 274 LEU A N 1
ATOM 2201 C CA . LEU A 1 274 ? 26.413 -11.782 -24.867 1.00 92.38 274 LEU A CA 1
ATOM 2202 C C . LEU A 1 274 ? 27.395 -12.961 -24.849 1.00 92.38 274 LEU A C 1
ATOM 2204 O O . LEU A 1 274 ? 28.590 -12.746 -24.669 1.00 92.38 274 LEU A O 1
ATOM 2208 N N . ASP A 1 275 ? 26.919 -14.183 -25.075 1.00 94.94 275 ASP A N 1
ATOM 2209 C CA . ASP A 1 275 ? 27.758 -15.386 -25.092 1.00 94.94 275 ASP A CA 1
ATOM 2210 C C . ASP A 1 275 ? 28.723 -15.398 -26.287 1.00 94.94 275 ASP A C 1
ATOM 2212 O O . ASP A 1 275 ? 29.826 -15.938 -26.205 1.00 94.94 275 ASP A O 1
ATOM 2216 N N . SER A 1 276 ? 28.309 -14.802 -27.408 1.00 93.00 276 SER A N 1
ATOM 2217 C CA . SER A 1 276 ? 29.145 -14.640 -28.604 1.00 93.00 276 SER A CA 1
ATOM 2218 C C . SER A 1 276 ? 30.011 -13.376 -28.585 1.00 93.00 276 SER A C 1
ATOM 2220 O O . SER A 1 276 ? 30.884 -13.216 -29.442 1.00 93.00 276 SER A O 1
ATOM 2222 N N . PHE A 1 277 ? 29.787 -12.477 -27.623 1.00 90.69 277 PHE A N 1
ATOM 2223 C CA . PHE A 1 277 ? 30.486 -11.206 -27.545 1.00 90.69 277 PHE A CA 1
ATOM 2224 C C . PHE A 1 277 ? 31.931 -11.416 -27.095 1.00 90.69 277 PHE A C 1
ATOM 2226 O O . PHE A 1 277 ? 32.211 -12.032 -26.069 1.00 90.69 277 PHE A O 1
ATOM 2233 N N . SER A 1 278 ? 32.862 -10.854 -27.859 1.00 90.00 278 SER A N 1
ATOM 2234 C CA . SER A 1 278 ? 34.271 -10.778 -27.485 1.00 90.00 278 SER A CA 1
ATOM 2235 C C . SER A 1 278 ? 34.675 -9.307 -27.416 1.00 90.00 278 SER A C 1
ATOM 2237 O O . SER A 1 278 ? 34.492 -8.605 -28.411 1.00 90.00 278 SER A O 1
ATOM 2239 N N . PRO A 1 279 ? 35.183 -8.822 -26.269 1.00 85.00 279 PRO A N 1
ATOM 2240 C CA . PRO A 1 279 ? 35.585 -7.430 -26.138 1.00 85.00 279 PRO A CA 1
ATOM 2241 C C . PRO A 1 279 ? 36.747 -7.120 -27.085 1.00 85.00 279 PRO A C 1
ATOM 2243 O O . PRO A 1 279 ? 37.699 -7.895 -27.188 1.00 85.00 279 PRO A O 1
ATOM 2246 N N . ASP A 1 280 ? 36.653 -5.976 -27.757 1.00 85.62 280 ASP A N 1
ATOM 2247 C CA . ASP A 1 280 ? 37.700 -5.406 -28.599 1.00 85.62 280 ASP A CA 1
ATOM 2248 C C . ASP A 1 280 ? 38.130 -4.062 -27.996 1.00 85.62 280 ASP A C 1
ATOM 2250 O O . ASP A 1 280 ? 37.290 -3.204 -27.719 1.00 85.62 280 ASP A O 1
ATOM 2254 N N . ASP A 1 281 ? 39.436 -3.888 -27.786 1.00 86.12 281 ASP A N 1
ATOM 2255 C CA . ASP A 1 281 ? 40.041 -2.639 -27.297 1.00 86.12 281 ASP A CA 1
ATOM 2256 C C . ASP A 1 281 ? 40.359 -1.660 -28.449 1.00 86.12 281 ASP A C 1
ATOM 2258 O O . ASP A 1 281 ? 41.024 -0.631 -28.267 1.00 86.12 281 ASP A O 1
ATOM 2262 N N . GLY A 1 282 ? 39.921 -1.993 -29.664 1.00 88.62 282 GLY A N 1
ATOM 2263 C CA . GLY A 1 282 ? 39.984 -1.144 -30.839 1.00 88.62 282 GLY A CA 1
ATOM 2264 C C . GLY A 1 282 ? 39.244 0.184 -30.668 1.00 88.62 282 GLY A C 1
ATOM 2265 O O . GLY A 1 282 ? 38.389 0.380 -29.804 1.00 88.62 282 GLY A O 1
ATOM 2266 N N . LYS A 1 283 ? 39.575 1.147 -31.532 1.00 92.12 283 LYS A N 1
ATOM 2267 C CA . LYS A 1 283 ? 38.788 2.380 -31.615 1.00 92.12 283 LYS A CA 1
ATOM 2268 C C . LYS A 1 283 ? 37.431 2.057 -32.223 1.00 92.12 283 LYS A C 1
ATOM 2270 O O . LYS A 1 283 ? 37.385 1.447 -33.288 1.00 92.12 283 LYS A O 1
ATOM 2275 N N . LEU A 1 284 ? 36.372 2.548 -31.584 1.00 92.88 284 LEU A N 1
ATOM 2276 C CA . LEU A 1 284 ? 35.022 2.454 -32.119 1.00 92.88 284 LEU A CA 1
ATOM 2277 C C . LEU A 1 284 ? 34.966 3.060 -33.526 1.00 92.88 284 LEU A C 1
ATOM 2279 O O . LEU A 1 284 ? 35.501 4.138 -33.798 1.00 92.88 284 LEU A O 1
ATOM 2283 N N . THR A 1 285 ? 34.304 2.353 -34.425 1.00 94.50 285 THR A N 1
ATOM 2284 C CA . THR A 1 285 ? 33.880 2.875 -35.718 1.00 94.50 285 THR A CA 1
ATOM 2285 C C . THR A 1 285 ? 32.764 3.900 -35.526 1.00 94.50 285 THR A C 1
ATOM 2287 O O . THR A 1 285 ? 32.067 3.911 -34.515 1.00 94.50 285 THR A O 1
ATOM 2290 N N . TYR A 1 286 ? 32.515 4.728 -36.542 1.00 96.06 286 TYR A N 1
ATOM 2291 C CA . TYR A 1 286 ? 31.418 5.704 -36.515 1.00 96.06 286 TYR A CA 1
ATOM 2292 C C . TYR A 1 286 ? 30.046 5.079 -36.183 1.00 96.06 286 TYR A C 1
ATOM 2294 O O . TYR A 1 286 ? 29.238 5.685 -35.482 1.00 96.06 286 TYR A O 1
ATOM 2302 N N . ILE A 1 287 ? 29.774 3.862 -36.675 1.00 95.56 287 ILE A N 1
ATOM 2303 C CA . ILE A 1 287 ? 28.508 3.158 -36.412 1.00 95.56 287 ILE A CA 1
ATOM 2304 C C . ILE A 1 287 ? 28.425 2.725 -34.944 1.00 95.56 287 ILE A C 1
ATOM 2306 O O . ILE A 1 287 ? 27.369 2.853 -34.326 1.00 95.56 287 ILE A O 1
ATOM 2310 N N . GLU A 1 288 ? 29.529 2.254 -34.370 1.00 92.94 288 GLU A N 1
ATOM 2311 C CA . GLU A 1 288 ? 29.587 1.865 -32.960 1.00 92.94 288 GLU A CA 1
ATOM 2312 C C . GLU A 1 288 ? 29.500 3.090 -32.042 1.00 92.94 288 GLU A C 1
ATOM 2314 O O . GLU A 1 288 ? 28.759 3.066 -31.063 1.00 92.94 288 GLU A O 1
ATOM 2319 N N . GLU A 1 289 ? 30.156 4.202 -32.389 1.00 95.25 289 GLU A N 1
ATOM 2320 C CA . GLU A 1 289 ? 29.998 5.483 -31.687 1.00 95.25 289 GLU A CA 1
ATOM 2321 C C . GLU A 1 289 ? 28.541 5.972 -31.729 1.00 95.25 289 GLU A C 1
ATOM 2323 O O . GLU A 1 289 ? 27.996 6.421 -30.713 1.00 95.25 289 GLU A O 1
ATOM 2328 N N . TRP A 1 290 ? 27.877 5.849 -32.884 1.00 96.12 290 TRP A N 1
ATOM 2329 C CA . TRP A 1 290 ? 26.456 6.164 -33.024 1.00 96.12 290 TRP A CA 1
ATOM 2330 C C . TRP A 1 290 ? 25.578 5.255 -32.157 1.00 96.12 290 TRP A C 1
ATOM 2332 O O . TRP A 1 290 ? 24.659 5.752 -31.495 1.00 96.12 290 TRP A O 1
ATOM 2342 N N . PHE A 1 291 ? 25.860 3.950 -32.116 1.00 94.12 291 PHE A N 1
ATOM 2343 C CA . PHE A 1 291 ? 25.127 3.003 -31.276 1.00 94.12 291 PHE A CA 1
ATOM 2344 C C . PHE A 1 291 ? 25.293 3.337 -29.792 1.00 94.12 291 PHE A C 1
ATOM 2346 O O . PHE A 1 291 ? 24.296 3.460 -29.083 1.00 94.12 291 PHE A O 1
ATOM 2353 N N . VAL A 1 292 ? 26.524 3.574 -29.332 1.00 93.88 292 VAL A N 1
ATOM 2354 C CA . VAL A 1 292 ? 26.819 3.967 -27.945 1.00 93.88 292 VAL A CA 1
ATOM 2355 C C . VAL A 1 292 ? 26.084 5.259 -27.580 1.00 93.88 292 VAL A C 1
ATOM 2357 O O . VAL A 1 292 ? 25.425 5.331 -26.541 1.00 93.88 292 VAL A O 1
ATOM 2360 N N . SER A 1 293 ? 26.126 6.270 -28.451 1.00 96.38 293 SER A N 1
ATOM 2361 C CA . SER A 1 293 ? 25.393 7.526 -28.252 1.00 96.38 293 SER A CA 1
ATOM 2362 C C . SER A 1 293 ? 23.876 7.303 -28.159 1.00 96.38 293 SER A C 1
ATOM 2364 O O . SER A 1 293 ? 23.215 7.828 -27.255 1.00 96.38 293 SER A O 1
ATOM 2366 N N . SER A 1 294 ? 23.326 6.468 -29.045 1.00 95.69 294 SER A N 1
ATOM 2367 C CA . SER A 1 294 ? 21.904 6.110 -29.066 1.00 95.69 294 SER A CA 1
ATOM 2368 C C . SER A 1 294 ? 21.491 5.359 -27.800 1.00 95.69 294 SER A C 1
ATOM 2370 O O . SER A 1 294 ? 20.489 5.719 -27.180 1.00 95.69 294 SER A O 1
ATOM 2372 N N . PHE A 1 295 ? 22.296 4.392 -27.353 1.00 95.94 295 PHE A N 1
ATOM 2373 C CA . PHE A 1 295 ? 22.094 3.674 -26.096 1.00 95.94 295 PHE A CA 1
ATOM 2374 C C . PHE A 1 295 ? 22.042 4.635 -24.906 1.00 95.94 295 PHE A C 1
ATOM 2376 O O . PHE A 1 295 ? 21.089 4.599 -24.131 1.00 95.94 295 PHE A O 1
ATOM 2383 N N . PHE A 1 296 ? 23.002 5.557 -24.783 1.00 96.38 296 PHE A N 1
ATOM 2384 C CA . PHE A 1 296 ? 22.988 6.538 -23.694 1.00 96.38 296 PHE A CA 1
ATOM 2385 C C . PHE A 1 296 ? 21.784 7.482 -23.761 1.00 96.38 296 PHE A C 1
ATOM 2387 O O . PHE A 1 296 ? 21.297 7.928 -22.720 1.00 96.38 296 PHE A O 1
ATOM 2394 N N . SER A 1 297 ? 21.270 7.780 -24.956 1.00 95.75 297 SER A N 1
ATOM 2395 C CA . SER A 1 297 ? 20.011 8.513 -25.094 1.00 95.75 297 SER A CA 1
ATOM 2396 C C . SER A 1 297 ? 18.829 7.718 -24.538 1.00 95.75 297 SER A C 1
ATOM 2398 O O . SER A 1 297 ? 18.050 8.267 -23.761 1.00 95.75 297 SER A O 1
ATOM 2400 N N . ARG A 1 298 ? 18.728 6.425 -24.868 1.00 96.19 298 ARG A N 1
ATOM 2401 C CA . ARG A 1 298 ? 17.681 5.529 -24.347 1.00 96.19 298 ARG A CA 1
ATOM 2402 C C . ARG A 1 298 ? 17.803 5.289 -22.850 1.00 96.19 298 ARG A C 1
ATOM 2404 O O . ARG A 1 298 ? 16.784 5.238 -22.171 1.00 96.19 298 ARG A O 1
ATOM 2411 N N . LEU A 1 299 ? 19.023 5.199 -22.323 1.00 96.12 299 LEU A N 1
ATOM 2412 C CA . LEU A 1 299 ? 19.274 5.070 -20.889 1.00 96.12 299 LEU A CA 1
ATOM 2413 C C . LEU A 1 299 ? 18.808 6.316 -20.126 1.00 96.12 299 LEU A C 1
ATOM 2415 O O . LEU A 1 299 ? 18.190 6.188 -19.073 1.00 96.12 299 LEU A O 1
ATOM 2419 N N . ARG A 1 300 ? 19.039 7.521 -20.664 1.00 95.94 300 ARG A N 1
ATOM 2420 C CA . ARG A 1 300 ? 18.494 8.755 -20.073 1.00 95.94 300 ARG A CA 1
ATOM 2421 C C . ARG A 1 300 ? 16.965 8.747 -20.054 1.00 95.94 300 ARG A C 1
ATOM 2423 O O . ARG A 1 300 ? 16.385 9.096 -19.030 1.00 95.94 300 ARG A O 1
ATOM 2430 N N . SER A 1 301 ? 16.327 8.318 -21.144 1.00 95.44 301 SER A N 1
ATOM 2431 C CA . SER A 1 301 ? 14.869 8.148 -21.189 1.00 95.44 301 SER A CA 1
ATOM 2432 C C . SER A 1 301 ? 14.389 7.113 -20.171 1.00 95.44 301 SER A C 1
ATOM 2434 O O . SER A 1 301 ? 13.480 7.409 -19.410 1.00 95.44 301 SER A O 1
ATOM 2436 N N . PHE A 1 302 ? 15.042 5.950 -20.078 1.00 96.00 302 PHE A N 1
ATOM 2437 C CA . PHE A 1 302 ? 14.727 4.919 -19.086 1.00 96.00 302 PHE A CA 1
ATOM 2438 C C . PHE A 1 302 ? 14.745 5.476 -17.660 1.00 96.00 302 PHE A C 1
ATOM 2440 O O . PHE A 1 302 ? 13.780 5.293 -16.927 1.00 96.00 302 PHE A O 1
ATOM 2447 N N . ILE A 1 303 ? 15.816 6.178 -17.277 1.00 96.06 303 ILE A N 1
ATOM 2448 C CA . ILE A 1 303 ? 15.946 6.758 -15.932 1.00 96.06 303 ILE A CA 1
ATOM 2449 C C . ILE A 1 303 ? 14.822 7.772 -15.682 1.00 96.06 303 ILE A C 1
ATOM 2451 O O . ILE A 1 303 ? 14.132 7.674 -14.672 1.00 96.06 303 ILE A O 1
ATOM 2455 N N . SER A 1 304 ? 14.579 8.681 -16.633 1.00 95.88 304 SER A N 1
ATOM 2456 C CA . SER A 1 304 ? 13.526 9.697 -16.517 1.00 95.88 304 SER A CA 1
ATOM 2457 C C . SER A 1 304 ? 12.122 9.098 -16.379 1.00 95.88 304 SER A C 1
ATOM 2459 O O . SER A 1 304 ? 11.305 9.632 -15.634 1.00 95.88 304 SER A O 1
ATOM 2461 N N . GLU A 1 305 ? 11.821 8.025 -17.111 1.00 94.62 305 GLU A N 1
ATOM 2462 C CA . GLU A 1 305 ? 10.531 7.332 -17.031 1.00 94.62 305 GLU A CA 1
ATOM 2463 C C . GLU A 1 305 ? 10.395 6.569 -15.705 1.00 94.62 305 GLU A C 1
ATOM 2465 O O . GLU A 1 305 ? 9.354 6.637 -15.052 1.00 94.62 305 GLU A O 1
ATOM 2470 N N . MET A 1 306 ? 11.459 5.899 -15.247 1.00 93.56 306 MET A N 1
ATOM 2471 C CA . MET A 1 306 ? 11.469 5.203 -13.955 1.00 93.56 306 MET A CA 1
ATOM 2472 C C . MET A 1 306 ? 11.234 6.160 -12.778 1.00 93.56 306 MET A C 1
ATOM 2474 O O . MET A 1 306 ? 10.461 5.819 -11.882 1.00 93.56 306 MET A O 1
ATOM 2478 N N . ASP A 1 307 ? 11.816 7.364 -12.810 1.00 90.19 307 ASP A N 1
ATOM 2479 C CA . ASP A 1 307 ? 11.604 8.411 -11.795 1.00 90.19 307 ASP A CA 1
ATOM 2480 C C . ASP A 1 307 ? 10.138 8.883 -11.722 1.00 90.19 307 ASP A C 1
ATOM 2482 O O . ASP A 1 307 ? 9.688 9.390 -10.694 1.00 90.19 307 ASP A O 1
ATOM 2486 N N . GLN A 1 308 ? 9.373 8.692 -12.800 1.00 87.31 308 GLN A N 1
ATOM 2487 C CA . GLN A 1 308 ? 7.958 9.061 -12.906 1.00 87.31 308 GLN A CA 1
ATOM 2488 C C . GLN A 1 308 ? 7.014 7.854 -12.803 1.00 87.31 308 GLN A C 1
ATOM 2490 O O . GLN A 1 308 ? 5.814 7.990 -13.041 1.00 87.31 308 GLN A O 1
ATOM 2495 N N . TYR A 1 309 ? 7.531 6.678 -12.430 1.00 86.06 309 TYR A N 1
ATOM 2496 C CA . TYR A 1 309 ? 6.795 5.408 -12.397 1.00 86.06 309 TYR A CA 1
ATOM 2497 C C . TYR A 1 309 ? 6.262 4.931 -13.766 1.00 86.06 309 TYR A C 1
ATOM 2499 O O . TYR A 1 309 ? 5.390 4.058 -13.815 1.00 86.06 309 TYR A O 1
ATOM 2507 N N . GLY A 1 310 ? 6.812 5.449 -14.868 1.00 91.12 310 GLY A N 1
ATOM 2508 C CA . GLY A 1 310 ? 6.574 5.020 -16.250 1.00 91.12 310 GLY A CA 1
ATOM 2509 C C . GLY A 1 310 ? 7.322 3.730 -16.587 1.00 91.12 310 GLY A C 1
ATOM 2510 O O . GLY A 1 310 ? 8.135 3.688 -17.509 1.00 91.12 310 GLY A O 1
ATOM 2511 N N . ILE A 1 311 ? 7.096 2.669 -15.806 1.00 93.81 311 ILE A N 1
ATOM 2512 C CA . ILE A 1 311 ? 7.824 1.396 -15.919 1.00 93.81 311 ILE A CA 1
ATOM 2513 C C . ILE A 1 311 ? 7.705 0.822 -17.336 1.00 93.81 311 ILE A C 1
ATOM 2515 O O . ILE A 1 311 ? 8.703 0.376 -17.904 1.00 93.81 311 ILE A O 1
ATOM 2519 N N . ARG A 1 312 ? 6.521 0.875 -17.947 1.00 94.62 312 ARG A N 1
ATOM 2520 C CA . ARG A 1 312 ? 6.314 0.354 -19.300 1.00 94.62 312 ARG A CA 1
ATOM 2521 C C . ARG A 1 312 ? 7.118 1.124 -20.327 1.00 94.62 312 ARG A C 1
ATOM 2523 O O . ARG A 1 312 ? 7.803 0.505 -21.138 1.00 94.62 312 ARG A O 1
ATOM 2530 N N . GLN A 1 313 ? 7.061 2.451 -20.295 1.00 93.62 313 GLN A N 1
ATOM 2531 C CA . GLN A 1 313 ? 7.801 3.274 -21.253 1.00 93.62 313 GLN A CA 1
ATOM 2532 C C . GLN A 1 313 ? 9.311 3.150 -21.063 1.00 93.62 313 GLN A C 1
ATOM 2534 O O . GLN A 1 313 ? 10.044 3.030 -22.048 1.00 93.62 313 GLN A O 1
ATOM 2539 N N . ALA A 1 314 ? 9.771 3.062 -19.813 1.00 95.25 314 ALA A N 1
ATOM 2540 C CA . ALA A 1 314 ? 11.164 2.791 -19.500 1.00 95.25 314 ALA A CA 1
ATOM 2541 C C . ALA A 1 314 ? 11.630 1.488 -20.170 1.00 95.25 314 ALA A C 1
ATOM 2543 O O . ALA A 1 314 ? 12.598 1.483 -20.938 1.00 95.25 314 ALA A O 1
ATOM 2544 N N . TYR A 1 315 ? 10.908 0.387 -19.947 1.00 94.56 315 TYR A N 1
ATOM 2545 C CA . TYR A 1 315 ? 11.276 -0.907 -20.516 1.00 94.56 315 TYR A CA 1
ATOM 2546 C C . TYR A 1 315 ? 11.105 -0.958 -22.037 1.00 94.56 315 TYR A C 1
ATOM 2548 O O . TYR A 1 315 ? 11.941 -1.561 -22.698 1.00 94.56 315 TYR A O 1
ATOM 2556 N N . ILE A 1 316 ? 10.125 -0.279 -22.636 1.00 92.44 316 ILE A N 1
ATOM 2557 C CA . ILE A 1 316 ? 10.062 -0.151 -24.102 1.00 92.44 316 ILE A CA 1
ATOM 2558 C C . ILE A 1 316 ? 11.343 0.520 -24.632 1.00 92.44 316 ILE A C 1
ATOM 2560 O O . ILE A 1 316 ? 11.997 -0.041 -25.514 1.00 92.44 316 ILE A O 1
ATOM 2564 N N . SER A 1 317 ? 11.751 1.646 -24.037 1.00 92.50 317 SER A N 1
ATOM 2565 C CA . SER A 1 317 ? 12.928 2.423 -24.455 1.00 92.50 317 SER A CA 1
ATOM 2566 C C . SER A 1 317 ? 14.240 1.636 -24.368 1.00 92.50 317 SER A C 1
ATOM 2568 O O . SER A 1 317 ? 15.076 1.740 -25.263 1.00 92.50 317 SER A O 1
ATOM 2570 N N . ILE A 1 318 ? 14.461 0.858 -23.302 1.00 92.00 318 ILE A N 1
ATOM 2571 C CA . ILE A 1 318 ? 15.745 0.156 -23.113 1.00 92.00 318 ILE A CA 1
ATOM 2572 C C . ILE A 1 318 ? 15.732 -1.299 -23.585 1.00 92.00 318 ILE A C 1
ATOM 2574 O O . ILE A 1 318 ? 16.763 -1.796 -24.014 1.00 92.00 318 ILE A O 1
ATOM 2578 N N . PHE A 1 319 ? 14.599 -1.998 -23.503 1.00 90.94 319 PHE A N 1
ATOM 2579 C CA . PHE A 1 319 ? 14.522 -3.428 -23.812 1.00 90.94 319 PHE A CA 1
ATOM 2580 C C . PHE A 1 319 ? 14.007 -3.702 -25.224 1.00 90.94 319 PHE A C 1
ATOM 2582 O O . PHE A 1 319 ? 14.405 -4.693 -25.811 1.00 90.94 319 PHE A O 1
ATOM 2589 N N . HIS A 1 320 ? 13.124 -2.880 -25.793 1.00 87.25 320 HIS A N 1
ATOM 2590 C CA . HIS A 1 320 ? 12.596 -3.136 -27.141 1.00 87.25 320 HIS A CA 1
ATOM 2591 C C . HIS A 1 320 ? 13.227 -2.283 -28.232 1.00 87.25 320 HIS A C 1
ATOM 2593 O O . HIS A 1 320 ? 13.293 -2.733 -29.371 1.00 87.25 320 HIS A O 1
ATOM 2599 N N . GLU A 1 321 ? 13.648 -1.063 -27.909 1.00 89.31 321 GLU A N 1
ATOM 2600 C CA . GLU A 1 321 ? 14.282 -0.174 -28.888 1.00 89.31 321 GLU A CA 1
ATOM 2601 C C . GLU A 1 321 ? 15.799 -0.394 -28.998 1.00 89.31 321 GLU A C 1
ATOM 2603 O O . GLU A 1 321 ? 16.405 0.080 -29.958 1.00 89.31 321 GLU A O 1
ATOM 2608 N N . VAL A 1 322 ? 16.408 -1.107 -28.039 1.00 88.12 322 VAL A N 1
ATOM 2609 C CA . VAL A 1 322 ? 17.830 -1.501 -28.074 1.00 88.12 322 VAL A CA 1
ATOM 2610 C C . VAL A 1 322 ? 18.010 -2.974 -28.461 1.00 88.12 322 VAL A C 1
ATOM 2612 O O . VAL A 1 322 ? 18.951 -3.268 -29.195 1.00 88.12 322 VAL A O 1
ATOM 2615 N N . LEU A 1 323 ? 17.132 -3.877 -27.987 1.00 76.38 323 LEU A N 1
ATOM 2616 C CA . LEU A 1 323 ? 17.160 -5.326 -28.267 1.00 76.38 323 LEU A CA 1
ATOM 2617 C C . LEU A 1 323 ? 16.039 -5.766 -29.223 1.00 76.38 323 LEU A C 1
ATOM 2619 O O . LEU A 1 323 ? 16.376 -6.399 -30.243 1.00 76.38 323 LEU A O 1
#

Radius of gyration: 27.19 Å; Cα contacts (8 Å, |Δi|>4): 359; chains: 1; bounding box: 88×41×69 Å

InterPro domains:
  IPR004493 Leucyl-tRNA synthetase, class Ia, archaeal/eukaryotic cytosolic [PTHR45794] (1-322)
  IPR009008 Valyl/Leucyl/Isoleucyl-tRNA synthetase, editing domain [G3DSA:3.90.740.10] (1-29)
  IPR014729 Rossmann-like alpha/beta/alpha sandwich fold [G3DSA:3.40.50.620] (30-252)
  IPR015413 Methionyl/Leucyl tRNA synthetase [PF09334] (161-260)

Nearest PDB structures (foldseek):
  1wkb-assembly1_A  TM=8.598E-01  e=1.528E-24  Pyrococcus horikoshii
  1wz2-assembly1_A  TM=8.762E-01  e=1.737E-23  Pyrococcus horikoshii OT3
  8c8v-assembly1_A  TM=6.686E-01  e=2.413E-09  Priestia megaterium NBRC 15308 = ATCC 14581
  8c8w-assembly1_A  TM=6.602E-01  e=3.794E-09  Priestia megaterium
  8c9d-assembly1_A  TM=6.536E-01  e=1.625E-09  Priestia megaterium